Protein AF-A0A397IU22-F1 (afdb_monomer_lite)

pLDDT: mean 75.64, std 11.41, range [41.66, 95.62]

Radius of gyration: 21.11 Å; chains: 1; bounding box: 52×58×48 Å

Structure (mmCIF, N/CA/C/O backbone):
data_AF-A0A397IU22-F1
#
_entry.id   AF-A0A397IU22-F1
#
loop_
_atom_site.group_PDB
_atom_site.id
_atom_site.type_symbol
_atom_site.label_atom_id
_atom_site.label_alt_id
_atom_site.label_comp_id
_atom_site.label_asym_id
_atom_site.label_entity_id
_atom_site.label_seq_id
_atom_site.pdbx_PDB_ins_code
_atom_site.Cartn_x
_atom_site.Cartn_y
_atom_site.Cartn_z
_atom_site.occupancy
_atom_site.B_iso_or_equiv
_atom_site.auth_seq_id
_atom_site.auth_comp_id
_atom_site.auth_asym_id
_atom_site.auth_atom_id
_atom_site.pdbx_PDB_model_num
ATOM 1 N N . MET A 1 1 ? -7.956 -26.961 -1.734 1.00 60.88 1 MET A N 1
ATOM 2 C CA . MET A 1 1 ? -7.726 -25.643 -2.366 1.00 60.88 1 MET A CA 1
ATOM 3 C C . MET A 1 1 ? -6.333 -25.190 -1.976 1.00 60.88 1 MET A C 1
ATOM 5 O O . MET A 1 1 ? -6.071 -25.109 -0.783 1.00 60.88 1 MET A O 1
ATOM 9 N N . LEU A 1 2 ? -5.448 -24.972 -2.948 1.00 69.31 2 LEU A N 1
ATOM 10 C CA . LEU A 1 2 ? -4.106 -24.439 -2.707 1.00 69.31 2 LEU A CA 1
ATOM 11 C C . LEU A 1 2 ? -4.104 -22.973 -3.141 1.00 69.31 2 LEU A C 1
ATOM 13 O O . LEU A 1 2 ? -4.417 -22.683 -4.295 1.00 69.31 2 LEU A O 1
ATOM 17 N N . VAL A 1 3 ? -3.784 -22.068 -2.219 1.00 70.50 3 VAL A N 1
ATOM 18 C CA . VAL A 1 3 ? -3.664 -20.636 -2.507 1.00 70.50 3 VAL A CA 1
ATOM 19 C C . VAL A 1 3 ? -2.197 -20.262 -2.401 1.00 70.50 3 VAL A C 1
ATOM 21 O O . VAL A 1 3 ? -1.596 -20.419 -1.340 1.00 70.50 3 VAL A O 1
ATOM 24 N N . VAL A 1 4 ? -1.636 -19.777 -3.503 1.00 68.69 4 VAL A N 1
ATOM 25 C CA . VAL A 1 4 ? -0.277 -19.239 -3.555 1.00 68.69 4 VAL A CA 1
ATOM 26 C C . VAL A 1 4 ? -0.391 -17.741 -3.799 1.00 68.69 4 VAL A C 1
ATOM 28 O O . VAL A 1 4 ? -0.803 -17.306 -4.877 1.00 68.69 4 VAL A O 1
ATOM 31 N N . ASP A 1 5 ? -0.076 -16.951 -2.773 1.00 69.69 5 ASP A N 1
ATOM 32 C CA . ASP A 1 5 ? -0.067 -15.490 -2.867 1.00 69.69 5 ASP A CA 1
ATOM 33 C C . ASP A 1 5 ? 1.344 -14.963 -3.142 1.00 69.69 5 ASP A C 1
ATOM 35 O O . ASP A 1 5 ? 2.346 -15.639 -2.922 1.00 69.69 5 ASP A O 1
ATOM 39 N N . VAL A 1 6 ? 1.411 -13.715 -3.603 1.00 68.81 6 VAL A N 1
ATOM 40 C CA . VAL A 1 6 ? 2.654 -12.954 -3.765 1.00 68.81 6 VAL A CA 1
ATOM 41 C C . VAL A 1 6 ? 3.585 -13.518 -4.855 1.00 68.81 6 VAL A C 1
ATOM 43 O O . VAL A 1 6 ? 4.792 -13.288 -4.843 1.00 68.81 6 VAL A O 1
ATOM 46 N N . MET A 1 7 ? 3.026 -14.165 -5.886 1.00 77.69 7 MET A N 1
ATOM 47 C CA . MET A 1 7 ? 3.795 -14.696 -7.026 1.00 77.69 7 MET A CA 1
ATOM 48 C C . MET A 1 7 ? 4.647 -13.629 -7.741 1.00 77.69 7 MET A C 1
ATOM 50 O O . MET A 1 7 ? 5.640 -13.962 -8.387 1.00 77.69 7 MET A O 1
ATOM 54 N N . GLN A 1 8 ? 4.316 -12.336 -7.600 1.00 70.38 8 GLN A N 1
ATOM 55 C CA . GLN A 1 8 ? 5.096 -11.239 -8.187 1.00 70.38 8 GLN A CA 1
ATOM 56 C C . GLN A 1 8 ? 6.520 -11.138 -7.633 1.00 70.38 8 GLN A C 1
ATOM 58 O O . GLN A 1 8 ? 7.381 -10.599 -8.320 1.00 70.38 8 GLN A O 1
ATOM 63 N N . GLN A 1 9 ? 6.800 -11.670 -6.437 1.00 74.81 9 GLN A N 1
ATOM 64 C CA . GLN A 1 9 ? 8.162 -11.690 -5.883 1.00 74.81 9 GLN A CA 1
ATOM 65 C C . GLN A 1 9 ? 9.127 -12.547 -6.714 1.00 74.81 9 GLN A C 1
ATOM 67 O O . GLN A 1 9 ? 10.333 -12.311 -6.705 1.00 74.81 9 GLN A O 1
ATOM 72 N N . LEU A 1 10 ? 8.607 -13.507 -7.482 1.00 77.44 10 LEU A N 1
ATOM 73 C CA . LEU A 1 10 ? 9.412 -14.334 -8.382 1.00 77.44 10 LEU A CA 1
ATOM 74 C C . LEU A 1 10 ? 9.738 -13.607 -9.707 1.00 77.44 10 LEU A C 1
ATOM 76 O O . LEU A 1 10 ? 10.600 -14.047 -10.475 1.00 77.44 10 LEU A O 1
ATOM 80 N N . ILE A 1 11 ? 9.091 -12.466 -9.979 1.00 73.44 11 ILE A N 1
ATOM 81 C CA . ILE A 1 11 ? 9.323 -11.629 -11.162 1.00 73.44 11 ILE A CA 1
ATOM 82 C C . ILE A 1 11 ? 10.449 -10.633 -10.862 1.00 73.44 11 ILE A C 1
ATOM 84 O O . ILE A 1 11 ? 10.231 -9.481 -10.485 1.00 73.44 11 ILE A O 1
ATOM 88 N N . LYS A 1 12 ? 11.687 -11.094 -11.051 1.00 71.62 12 LYS A N 1
ATOM 89 C CA . LYS A 1 12 ? 12.906 -10.293 -10.843 1.00 71.62 12 LYS A CA 1
ATOM 90 C C . LYS A 1 12 ? 13.232 -9.365 -12.020 1.00 71.62 12 LYS A C 1
ATOM 92 O O . LYS A 1 12 ? 13.884 -8.348 -11.829 1.00 71.62 12 LYS A O 1
ATOM 97 N N . GLY A 1 13 ? 12.753 -9.679 -13.223 1.00 68.31 13 GLY A N 1
ATOM 98 C CA . GLY A 1 13 ? 12.976 -8.897 -14.444 1.00 68.31 13 GLY A CA 1
ATOM 99 C C . GLY A 1 13 ? 11.699 -8.727 -15.264 1.00 68.31 13 GLY A C 1
ATOM 100 O O . GLY A 1 13 ? 10.768 -9.521 -15.130 1.00 68.31 13 GLY A O 1
ATOM 101 N N . LYS A 1 14 ? 11.659 -7.697 -16.123 1.00 65.50 14 LYS A N 1
ATOM 102 C CA . LYS A 1 14 ? 10.507 -7.399 -17.001 1.00 65.50 14 LYS A CA 1
ATOM 103 C C . LYS A 1 14 ? 10.108 -8.576 -17.894 1.00 65.50 14 LYS A C 1
ATOM 105 O O . LYS A 1 14 ? 8.923 -8.775 -18.127 1.00 65.50 14 LYS A O 1
ATOM 110 N N . ASP A 1 15 ? 11.083 -9.380 -18.308 1.00 69.88 15 ASP A N 1
ATOM 111 C CA . ASP A 1 15 ? 10.863 -10.484 -19.245 1.00 69.88 15 ASP A CA 1
ATOM 112 C C . ASP A 1 15 ? 10.677 -11.838 -18.548 1.00 69.88 15 ASP A C 1
ATOM 114 O O . ASP A 1 15 ? 10.516 -12.852 -19.222 1.00 69.88 15 ASP A O 1
ATOM 118 N N . ASN A 1 16 ? 10.706 -11.903 -17.209 1.00 70.38 16 ASN A N 1
ATOM 119 C CA . ASN A 1 16 ? 10.633 -13.185 -16.498 1.00 70.38 16 ASN A CA 1
ATOM 120 C C . ASN A 1 16 ? 9.344 -13.951 -16.830 1.00 70.38 16 ASN A C 1
ATOM 122 O O . ASN A 1 16 ? 9.396 -15.157 -17.025 1.00 70.38 16 ASN A O 1
ATOM 126 N N . GLY A 1 17 ? 8.204 -13.273 -16.979 1.00 67.75 17 GLY A N 1
ATOM 127 C CA . GLY A 1 17 ? 6.953 -13.940 -17.364 1.00 67.75 17 GLY A CA 1
ATOM 128 C C . GLY A 1 17 ? 6.924 -14.469 -18.810 1.00 67.75 17 GLY A C 1
ATOM 129 O O . GLY A 1 17 ? 6.078 -15.299 -19.147 1.00 67.75 17 GLY A O 1
ATOM 130 N N . LEU A 1 18 ? 7.882 -14.058 -19.649 1.00 72.56 18 LEU A N 1
ATOM 131 C CA . LEU A 1 18 ? 8.078 -14.550 -21.018 1.00 72.56 18 LEU A CA 1
ATOM 132 C C . LEU A 1 18 ? 9.150 -15.654 -21.103 1.00 72.56 18 LEU A C 1
ATOM 134 O O . LEU A 1 18 ? 9.202 -16.401 -22.084 1.00 72.56 18 LEU A O 1
ATOM 138 N N . LYS A 1 19 ? 9.997 -15.763 -20.074 1.00 80.06 19 LYS A N 1
ATOM 139 C CA . LYS A 1 19 ? 11.117 -16.700 -19.972 1.00 80.06 19 LYS A CA 1
ATOM 140 C C . LYS A 1 19 ? 10.693 -17.978 -19.257 1.00 80.06 19 LYS A C 1
ATOM 142 O O . LYS A 1 19 ? 10.376 -17.964 -18.068 1.00 80.06 19 LYS A O 1
ATOM 147 N N . THR A 1 20 ? 10.698 -19.084 -19.994 1.00 75.81 20 THR A N 1
ATOM 148 C CA . THR A 1 20 ? 10.276 -20.405 -19.499 1.00 75.81 20 THR A CA 1
ATOM 149 C C . THR A 1 20 ? 11.226 -20.990 -18.457 1.00 75.81 20 THR A C 1
ATOM 151 O O . THR A 1 20 ? 10.799 -21.809 -17.658 1.00 75.81 20 THR A O 1
ATOM 154 N N . ASP A 1 21 ? 12.483 -20.548 -18.458 1.00 80.19 21 ASP A N 1
ATOM 155 C CA . ASP A 1 21 ? 13.543 -20.877 -17.498 1.00 80.19 21 ASP A CA 1
ATOM 156 C C . ASP A 1 21 ? 13.549 -19.950 -16.269 1.00 80.19 21 ASP A C 1
ATOM 158 O O . ASP A 1 21 ? 14.429 -20.031 -15.414 1.00 80.19 21 ASP A O 1
ATOM 162 N N . SER A 1 22 ? 12.592 -19.022 -16.166 1.00 84.94 22 SER A N 1
ATOM 163 C CA . SER A 1 22 ? 12.497 -18.181 -14.981 1.00 84.94 22 SER A CA 1
ATOM 164 C C . SER A 1 22 ? 11.874 -18.944 -13.814 1.00 84.94 22 SER A C 1
ATOM 166 O O . SER A 1 22 ? 10.881 -19.655 -13.967 1.00 84.94 22 SER A O 1
ATOM 168 N N . GLN A 1 23 ? 12.376 -18.672 -12.609 1.00 84.50 23 GLN A N 1
ATOM 169 C CA . GLN A 1 23 ? 11.817 -19.198 -11.361 1.00 84.50 23 GLN A CA 1
ATOM 170 C C . GLN A 1 23 ? 10.302 -18.941 -11.237 1.00 84.50 23 GLN A C 1
ATOM 172 O O . GLN A 1 23 ? 9.564 -19.760 -10.691 1.00 84.50 23 GLN A O 1
ATOM 177 N N . PHE A 1 24 ? 9.825 -17.807 -11.759 1.00 83.50 24 PHE A N 1
ATOM 178 C CA . PHE A 1 24 ? 8.401 -17.486 -11.812 1.00 83.50 24 PHE A CA 1
ATOM 179 C C . PHE A 1 24 ? 7.622 -18.478 -12.687 1.00 83.50 24 PHE A C 1
ATOM 181 O O . PHE A 1 24 ? 6.604 -19.011 -12.245 1.00 83.50 24 PHE A O 1
ATOM 188 N N . TYR A 1 25 ? 8.098 -18.738 -13.907 1.00 80.62 25 TYR A N 1
ATOM 189 C CA . TYR A 1 25 ? 7.414 -19.608 -14.863 1.00 80.62 25 TYR A CA 1
ATOM 190 C C . TYR A 1 25 ? 7.482 -21.082 -14.451 1.00 80.62 25 TYR A C 1
ATOM 192 O O . TYR A 1 25 ? 6.483 -21.792 -14.568 1.00 80.62 25 TYR A O 1
ATOM 200 N N . GLU A 1 26 ? 8.615 -21.522 -13.899 1.00 85.12 26 GLU A N 1
ATOM 201 C CA . GLU A 1 26 ? 8.770 -22.857 -13.312 1.00 85.12 26 GLU A CA 1
ATOM 202 C C . GLU A 1 26 ? 7.789 -23.073 -12.157 1.00 85.12 26 GLU A C 1
ATOM 204 O O . GLU A 1 26 ? 7.078 -24.076 -12.123 1.00 85.12 26 GLU A O 1
ATOM 209 N N . THR A 1 27 ? 7.681 -22.099 -11.247 1.00 86.00 27 THR A N 1
ATOM 210 C CA . THR A 1 27 ? 6.760 -22.187 -10.105 1.00 86.00 27 THR A CA 1
ATOM 211 C C . THR A 1 27 ? 5.303 -22.195 -10.564 1.00 86.00 27 THR A C 1
ATOM 213 O O . THR A 1 27 ? 4.518 -23.028 -10.114 1.00 86.00 27 THR A O 1
ATOM 216 N N . LEU A 1 28 ? 4.928 -21.300 -11.485 1.00 82.31 28 LEU A N 1
ATOM 217 C CA . LEU A 1 28 ? 3.567 -21.226 -12.021 1.00 82.31 28 LEU A CA 1
ATOM 218 C C . LEU A 1 28 ? 3.173 -22.524 -12.745 1.00 82.31 28 LEU A C 1
ATOM 220 O O . LEU A 1 28 ? 2.070 -23.031 -12.538 1.00 82.31 28 LEU A O 1
ATOM 224 N N . SER A 1 29 ? 4.084 -23.078 -13.550 1.00 80.81 29 SER A N 1
ATOM 225 C CA . SER A 1 29 ? 3.872 -24.344 -14.261 1.00 80.81 29 SER A CA 1
ATOM 226 C C . SER A 1 29 ? 3.759 -25.512 -13.286 1.00 80.81 29 SER A C 1
ATOM 228 O O . SER A 1 29 ? 2.807 -26.281 -13.374 1.00 80.81 29 SER A O 1
ATOM 230 N N . GLY A 1 30 ? 4.645 -25.585 -12.288 1.00 83.81 30 GLY A N 1
ATOM 231 C CA . GLY A 1 30 ? 4.605 -26.616 -11.253 1.00 83.81 30 GLY A CA 1
ATOM 232 C C . GLY A 1 30 ? 3.304 -26.599 -10.448 1.00 83.81 30 GLY A C 1
ATOM 233 O O . GLY A 1 30 ? 2.711 -27.651 -10.220 1.00 83.81 30 GLY A O 1
ATOM 234 N N . ILE A 1 31 ? 2.803 -25.416 -10.076 1.00 82.31 31 ILE A N 1
ATOM 235 C CA . ILE A 1 31 ? 1.499 -25.271 -9.412 1.00 82.31 31 ILE A CA 1
ATOM 236 C C . ILE A 1 31 ? 0.366 -25.754 -10.323 1.00 82.31 31 ILE A C 1
ATOM 238 O O . ILE A 1 31 ? -0.537 -26.458 -9.869 1.00 82.31 31 ILE A O 1
ATOM 242 N N . ALA A 1 32 ? 0.406 -25.389 -11.605 1.00 77.19 32 ALA A N 1
ATOM 243 C CA . ALA A 1 32 ? -0.595 -25.823 -12.568 1.00 77.19 32 ALA A CA 1
ATOM 244 C C . ALA A 1 32 ? -0.551 -27.346 -12.798 1.00 77.19 32 ALA A C 1
ATOM 246 O O . ALA A 1 32 ? -1.594 -27.956 -13.017 1.00 77.19 32 ALA A O 1
ATOM 247 N N . ASP A 1 33 ? 0.624 -27.972 -12.719 1.00 82.00 33 ASP A N 1
ATOM 248 C CA . ASP A 1 33 ? 0.804 -29.424 -12.841 1.00 82.00 33 ASP A CA 1
ATOM 249 C C . ASP A 1 33 ? 0.266 -30.200 -11.638 1.00 82.00 33 ASP A C 1
ATOM 251 O O . ASP A 1 33 ? -0.123 -31.358 -11.781 1.00 82.00 33 ASP A O 1
ATOM 255 N N . LEU A 1 34 ? 0.150 -29.570 -10.464 1.00 78.81 34 LEU A N 1
ATOM 256 C CA . LEU A 1 34 ? -0.537 -30.190 -9.327 1.00 78.81 34 LEU A CA 1
ATOM 257 C C . LEU A 1 34 ? -2.011 -30.485 -9.636 1.00 78.81 34 LEU A C 1
ATOM 259 O O . LEU A 1 34 ? -2.563 -31.428 -9.077 1.00 78.81 34 LEU A O 1
ATOM 263 N N . ALA A 1 35 ? -2.636 -29.723 -10.540 1.00 71.38 35 ALA A N 1
ATOM 264 C CA . ALA A 1 35 ? -4.009 -29.969 -10.978 1.00 71.38 35 ALA A CA 1
ATOM 265 C C . ALA A 1 35 ? -4.145 -31.213 -11.881 1.00 71.38 35 ALA A C 1
ATOM 267 O O . ALA A 1 35 ? -5.257 -31.679 -12.106 1.00 71.38 35 ALA A O 1
ATOM 268 N N . LEU A 1 36 ? -3.030 -31.749 -12.397 1.00 74.94 36 LEU A N 1
ATOM 269 C CA . LEU A 1 36 ? -2.997 -32.933 -13.265 1.00 74.94 36 LEU A CA 1
ATOM 270 C C . LEU A 1 36 ? -2.794 -34.246 -12.493 1.00 74.94 36 LEU A C 1
ATOM 272 O O . LEU A 1 36 ? -2.876 -35.317 -13.084 1.00 74.94 36 LEU A O 1
ATOM 276 N N . LYS A 1 37 ? -2.504 -34.187 -11.188 1.00 71.19 37 LYS A N 1
ATOM 277 C CA . LYS A 1 37 ? -2.201 -35.367 -10.367 1.00 71.19 37 LYS A CA 1
ATOM 278 C C . LYS A 1 37 ? -3.453 -35.919 -9.688 1.00 71.19 37 LYS A C 1
ATOM 280 O O . LYS A 1 37 ? -3.583 -35.685 -8.496 1.00 71.19 37 LYS A O 1
ATOM 285 N N . ASP A 1 38 ? -4.351 -36.590 -10.422 1.00 66.00 38 ASP A N 1
ATOM 286 C CA . ASP A 1 38 ? -5.495 -37.430 -9.960 1.00 66.00 38 ASP A CA 1
ATOM 287 C C . ASP A 1 38 ? -6.290 -36.972 -8.709 1.00 66.00 38 ASP A C 1
ATOM 289 O O . ASP A 1 38 ? -7.015 -37.733 -8.070 1.00 66.00 38 ASP A O 1
ATOM 293 N N . VAL A 1 39 ? -6.188 -35.698 -8.356 1.00 67.19 39 VAL A N 1
ATOM 294 C CA . VAL A 1 39 ? -6.754 -35.052 -7.181 1.00 67.19 39 VAL A CA 1
ATOM 295 C C . VAL A 1 39 ? -7.401 -33.791 -7.710 1.00 67.19 39 VAL A C 1
ATOM 297 O O . VAL A 1 39 ? -6.761 -32.998 -8.401 1.00 67.19 39 VAL A O 1
ATOM 300 N N . PHE A 1 40 ? -8.678 -33.587 -7.386 1.00 64.88 40 PHE A N 1
ATOM 301 C CA . PHE A 1 40 ? -9.383 -32.365 -7.754 1.00 64.88 40 PHE A CA 1
ATOM 302 C C . PHE A 1 40 ? -8.804 -31.177 -6.971 1.00 64.88 40 PHE A C 1
ATOM 304 O O . PHE A 1 40 ? -9.254 -30.825 -5.877 1.00 64.88 40 PHE A O 1
ATOM 311 N N . LEU A 1 41 ? -7.749 -30.579 -7.521 1.00 70.06 41 LEU A N 1
ATOM 312 C CA . LEU A 1 41 ? -7.068 -29.419 -6.978 1.00 70.06 41 LEU A CA 1
ATOM 313 C C . LEU A 1 41 ? -7.346 -28.219 -7.880 1.00 70.06 41 LEU A C 1
ATOM 315 O O . LEU A 1 41 ? -7.014 -28.221 -9.059 1.00 70.06 41 LEU A O 1
ATOM 319 N N . ILE A 1 42 ? -7.912 -27.168 -7.293 1.00 69.56 42 ILE A N 1
ATOM 320 C CA . ILE A 1 42 ? -7.980 -25.845 -7.914 1.00 69.56 42 ILE A CA 1
ATOM 321 C C . ILE A 1 42 ? -6.833 -25.019 -7.316 1.00 69.56 42 ILE A C 1
ATOM 323 O O . ILE A 1 42 ? -6.959 -24.574 -6.164 1.00 69.56 42 ILE A O 1
ATOM 327 N N . PRO A 1 43 ? -5.697 -24.865 -8.023 1.00 63.12 43 PRO A N 1
ATOM 328 C CA . PRO A 1 43 ? -4.651 -23.952 -7.607 1.00 63.12 43 PRO A CA 1
ATOM 329 C C . PRO A 1 43 ? -5.048 -22.519 -7.959 1.00 63.12 43 PRO A C 1
ATOM 331 O O . PRO A 1 43 ? -5.381 -22.211 -9.103 1.00 63.12 43 PRO A O 1
ATOM 334 N N . VAL A 1 44 ? -4.994 -21.626 -6.975 1.00 65.31 44 VAL A N 1
ATOM 335 C CA . VAL A 1 44 ? -5.254 -20.198 -7.171 1.00 65.31 44 VAL A CA 1
ATOM 336 C C . VAL A 1 44 ? -3.957 -19.441 -6.937 1.00 65.31 44 VAL A C 1
ATOM 338 O O . VAL A 1 44 ? -3.411 -19.468 -5.835 1.00 65.31 44 VAL A O 1
ATOM 341 N N . CYS A 1 45 ? -3.480 -18.764 -7.981 1.00 65.12 45 CYS A N 1
ATOM 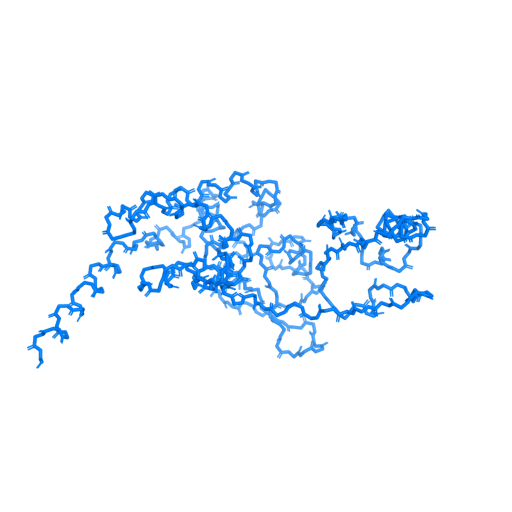342 C CA . CYS A 1 45 ? -2.319 -17.883 -7.916 1.00 65.12 45 CYS A CA 1
ATOM 343 C C . CYS A 1 45 ? -2.773 -16.431 -8.016 1.00 65.12 45 CYS A C 1
ATOM 345 O O . CYS A 1 45 ? -3.505 -16.066 -8.939 1.00 65.12 45 CYS A O 1
ATOM 347 N N . THR A 1 46 ? -2.310 -15.587 -7.102 1.00 66.69 46 THR A N 1
ATOM 348 C CA . THR A 1 46 ? -2.529 -14.141 -7.176 1.00 66.69 46 THR A CA 1
ATOM 349 C C . THR A 1 46 ? -1.241 -13.442 -7.585 1.00 66.69 46 THR A C 1
ATOM 351 O O . THR A 1 46 ? -0.199 -13.571 -6.946 1.00 66.69 46 THR A O 1
ATOM 354 N N . LEU A 1 47 ? -1.324 -12.681 -8.678 1.00 65.25 47 LEU A N 1
ATOM 355 C CA . LEU A 1 47 ? -0.218 -11.913 -9.233 1.00 65.25 47 LEU A CA 1
ATOM 356 C C . LEU A 1 47 ? -0.692 -10.495 -9.555 1.00 65.25 47 LEU A C 1
ATOM 358 O O . LEU A 1 47 ? -1.767 -10.307 -10.118 1.00 65.25 47 LEU A O 1
ATOM 362 N N . THR A 1 48 ? 0.109 -9.490 -9.202 1.00 60.84 48 THR A N 1
ATOM 363 C CA . THR A 1 48 ? -0.123 -8.103 -9.628 1.00 60.84 48 THR A CA 1
ATOM 364 C C . THR A 1 48 ? 0.936 -7.702 -10.634 1.00 60.84 48 THR A C 1
ATOM 366 O O . THR A 1 48 ? 2.127 -7.855 -10.373 1.00 60.84 48 THR A O 1
ATOM 369 N N . ILE A 1 49 ? 0.488 -7.167 -11.762 1.00 62.31 49 ILE A N 1
ATOM 370 C CA . ILE A 1 49 ? 1.352 -6.726 -12.845 1.00 62.31 49 ILE A CA 1
ATOM 371 C C . ILE A 1 49 ? 0.961 -5.331 -13.326 1.00 62.31 49 ILE A C 1
ATOM 373 O O . ILE A 1 49 ? -0.197 -4.923 -13.250 1.00 62.31 49 ILE A O 1
ATOM 377 N N . SER A 1 50 ? 1.937 -4.600 -13.844 1.00 55.69 50 SER A N 1
ATOM 378 C CA . SER A 1 50 ? 1.809 -3.238 -14.364 1.00 55.69 50 SER A CA 1
ATOM 379 C C . SER A 1 50 ? 1.531 -3.217 -15.876 1.00 55.69 50 SER A C 1
ATOM 381 O O . SER A 1 50 ? 2.130 -2.462 -16.643 1.00 55.69 50 SER A O 1
ATOM 383 N N . GLY A 1 51 ? 0.599 -4.040 -16.346 1.00 59.28 51 GLY A N 1
ATOM 384 C CA . GLY A 1 51 ? 0.290 -4.149 -17.769 1.00 59.28 51 GLY A CA 1
ATOM 385 C C . GLY A 1 51 ? -0.806 -5.163 -18.053 1.00 59.28 51 GLY A C 1
ATOM 386 O O . GLY A 1 51 ? -1.338 -5.785 -17.137 1.00 59.28 51 GLY A O 1
ATOM 387 N N . GLN A 1 52 ? -1.143 -5.314 -19.330 1.00 59.84 52 GLN A N 1
ATOM 388 C CA . GLN A 1 52 ? -1.995 -6.404 -19.799 1.00 59.84 52 GLN A CA 1
ATOM 389 C C . GLN A 1 52 ? -1.290 -7.744 -19.566 1.00 59.84 52 GLN A C 1
ATOM 391 O O . GLN A 1 52 ? -0.092 -7.869 -19.835 1.00 59.84 52 GLN A O 1
ATOM 396 N N . VAL A 1 53 ? -2.023 -8.726 -19.037 1.00 66.31 53 VAL A N 1
ATOM 397 C CA . VAL A 1 53 ? -1.472 -10.042 -18.674 1.00 66.31 53 VAL A CA 1
ATOM 398 C C . VAL A 1 53 ? -0.942 -10.761 -19.910 1.00 66.31 53 VAL A C 1
ATOM 400 O O . VAL A 1 53 ? 0.103 -11.404 -19.855 1.00 66.31 53 VAL A O 1
ATOM 403 N N . GLU A 1 54 ? -1.613 -10.560 -21.037 1.00 66.12 54 GLU A N 1
ATOM 404 C CA . GLU A 1 54 ? -1.292 -11.108 -22.349 1.00 66.12 54 GLU A CA 1
ATOM 405 C C . GLU A 1 54 ? 0.108 -10.702 -22.832 1.00 66.12 54 GLU A C 1
ATOM 407 O O . GLU A 1 54 ? 0.764 -11.467 -23.530 1.00 66.12 54 GLU A O 1
ATOM 412 N N . ASN A 1 55 ? 0.591 -9.526 -22.419 1.00 63.16 55 ASN A N 1
ATOM 413 C CA . ASN A 1 55 ? 1.911 -9.016 -22.800 1.00 63.16 55 ASN A CA 1
ATOM 414 C C . ASN A 1 55 ? 3.019 -9.433 -21.825 1.00 63.16 55 ASN A C 1
ATOM 416 O O . ASN A 1 55 ? 4.195 -9.174 -22.074 1.00 63.16 55 ASN A O 1
ATOM 420 N N . LEU A 1 56 ? 2.647 -10.018 -20.687 1.00 64.06 56 LEU A N 1
ATOM 421 C CA . LEU A 1 56 ? 3.554 -10.314 -19.582 1.00 64.06 56 LEU A CA 1
ATOM 422 C C . LEU A 1 56 ? 3.719 -11.808 -19.335 1.00 64.06 56 LEU A C 1
ATOM 424 O O . LEU A 1 56 ? 4.710 -12.205 -18.732 1.00 64.06 56 LEU A O 1
ATOM 428 N N . LEU A 1 57 ? 2.788 -12.629 -19.813 1.00 67.94 57 LEU A N 1
ATOM 429 C CA . LEU A 1 57 ? 2.883 -14.079 -19.778 1.00 67.94 57 LEU A CA 1
ATOM 430 C C . LEU A 1 57 ? 3.033 -14.620 -21.195 1.00 67.94 57 LEU A C 1
ATOM 432 O O . LEU A 1 57 ? 2.289 -14.249 -22.100 1.00 67.94 57 LEU A O 1
ATOM 436 N N . LYS A 1 58 ? 3.979 -15.542 -21.385 1.00 67.19 58 LYS A N 1
ATOM 437 C CA . LYS A 1 58 ? 4.058 -16.320 -22.625 1.00 67.19 58 LYS A CA 1
ATOM 438 C C . LYS A 1 58 ? 2.739 -17.068 -22.836 1.00 67.19 58 LYS A C 1
ATOM 440 O O . LYS A 1 58 ? 2.161 -17.556 -21.865 1.00 67.19 58 LYS A O 1
ATOM 445 N N . HIS A 1 59 ? 2.303 -17.206 -24.090 1.00 63.56 59 HIS A N 1
ATOM 446 C CA . HIS A 1 59 ? 1.109 -17.976 -24.440 1.00 63.56 59 HIS A CA 1
ATOM 447 C C . HIS A 1 59 ? 1.160 -19.371 -23.797 1.00 63.56 59 HIS A C 1
ATOM 449 O O . HIS A 1 59 ? 2.001 -20.202 -24.144 1.00 63.56 59 HIS A O 1
ATOM 455 N N . LEU A 1 60 ? 0.261 -19.619 -22.846 1.00 60.09 60 LEU A N 1
ATOM 456 C CA . LEU A 1 60 ? 0.088 -20.923 -22.222 1.00 60.09 60 LEU A CA 1
ATOM 457 C C . LEU A 1 60 ? -0.850 -21.751 -23.102 1.00 60.09 60 LEU A C 1
ATOM 459 O O . LEU A 1 60 ? -1.892 -21.270 -23.529 1.00 60.09 60 LEU A O 1
ATOM 463 N N . PHE A 1 61 ? -0.522 -23.020 -23.343 1.00 58.88 61 PHE A N 1
ATOM 464 C CA . PHE A 1 61 ? -1.422 -23.956 -24.039 1.00 58.88 61 PHE A CA 1
ATOM 465 C C . PHE A 1 61 ? -2.658 -24.350 -23.200 1.00 58.88 61 PHE A C 1
ATOM 467 O O . PHE A 1 61 ? -3.443 -25.199 -23.612 1.00 58.88 61 PHE A O 1
ATOM 474 N N . ARG A 1 62 ? -2.821 -23.768 -22.005 1.00 62.25 62 ARG A N 1
ATOM 475 C CA . ARG A 1 62 ? -3.903 -24.044 -21.053 1.00 62.25 62 ARG A CA 1
ATOM 476 C C . ARG A 1 62 ? -4.894 -22.881 -21.056 1.00 62.25 62 ARG A C 1
ATOM 478 O O . ARG A 1 62 ? -4.483 -21.729 -21.150 1.00 62.25 62 ARG A O 1
ATOM 485 N N . ASN A 1 63 ? -6.184 -23.177 -20.900 1.00 57.56 63 ASN A N 1
ATOM 486 C CA . ASN A 1 63 ? -7.221 -22.149 -20.794 1.00 57.56 63 ASN A CA 1
ATOM 487 C C . ASN A 1 63 ? -7.017 -21.318 -19.518 1.00 57.56 63 ASN A C 1
ATOM 489 O O . ASN A 1 63 ? -7.200 -21.816 -18.407 1.00 57.56 63 ASN A O 1
ATOM 493 N N . CYS A 1 64 ? -6.653 -20.048 -19.683 1.00 57.44 64 CYS A N 1
ATOM 494 C CA . CYS A 1 64 ? -6.532 -19.086 -18.593 1.00 57.44 64 CYS A CA 1
ATOM 495 C C . CYS A 1 64 ? -7.771 -18.184 -18.546 1.00 57.44 64 CYS A C 1
ATOM 497 O O . CYS A 1 64 ? -8.200 -17.658 -19.570 1.00 57.44 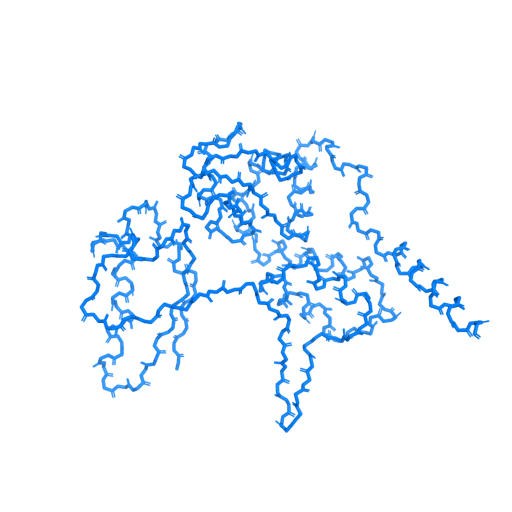64 CYS A O 1
ATOM 499 N N . VAL A 1 65 ? -8.321 -17.972 -17.348 1.00 57.59 65 VAL A N 1
ATOM 500 C CA . VAL A 1 65 ? -9.368 -16.970 -17.102 1.00 57.59 65 VAL A CA 1
ATOM 501 C C . VAL A 1 65 ? -8.747 -15.819 -16.321 1.00 57.59 65 VAL A C 1
ATOM 503 O O . VAL A 1 65 ? -8.342 -15.990 -15.171 1.00 57.59 65 VAL A O 1
ATOM 506 N N . TYR A 1 66 ? -8.664 -14.643 -16.941 1.00 58.03 66 TYR A N 1
ATOM 507 C CA . TYR A 1 66 ? -8.135 -13.443 -16.299 1.00 58.03 66 TYR A CA 1
ATOM 508 C C . TYR A 1 66 ? -9.260 -12.680 -15.599 1.00 58.03 66 TYR A C 1
ATOM 510 O O . TYR A 1 66 ? -10.179 -12.171 -16.236 1.00 58.03 66 TYR A O 1
ATOM 518 N N . LEU A 1 67 ? -9.187 -12.592 -14.271 1.00 52.94 67 LEU A N 1
ATOM 519 C CA . LEU A 1 67 ? -10.126 -11.803 -13.478 1.00 52.94 67 LEU A CA 1
ATOM 520 C C . LEU A 1 67 ? -9.556 -10.399 -13.264 1.00 52.94 67 LEU A C 1
ATOM 522 O O . LEU A 1 67 ? -8.535 -10.227 -12.597 1.00 52.94 67 LEU A O 1
ATOM 526 N N . LEU A 1 68 ? -10.231 -9.385 -13.805 1.00 50.31 68 LEU A N 1
ATOM 527 C CA . LEU A 1 68 ? -9.937 -7.986 -13.501 1.00 50.31 68 LEU A CA 1
ATOM 528 C C . LEU A 1 68 ? -10.195 -7.729 -12.011 1.00 50.31 68 LEU A C 1
ATOM 530 O O . LEU A 1 68 ? -11.336 -7.760 -11.550 1.00 50.31 68 LEU A O 1
ATOM 534 N N . ILE A 1 69 ? -9.134 -7.457 -11.249 1.00 51.31 69 ILE A N 1
ATOM 535 C CA . ILE A 1 69 ? -9.263 -7.075 -9.841 1.00 51.31 69 ILE A CA 1
ATOM 536 C C . ILE A 1 69 ? -9.593 -5.582 -9.782 1.00 51.31 69 ILE A C 1
ATOM 538 O O . ILE A 1 69 ? -8.712 -4.723 -9.796 1.00 51.31 69 ILE A O 1
ATOM 542 N N . ILE A 1 70 ? -10.885 -5.273 -9.718 1.00 53.34 70 ILE A N 1
ATOM 543 C CA . ILE A 1 70 ? -11.382 -3.943 -9.354 1.00 53.34 70 ILE A CA 1
ATOM 544 C C . ILE A 1 70 ? -11.061 -3.717 -7.866 1.00 53.34 70 ILE A C 1
ATOM 546 O O . ILE A 1 70 ? -10.999 -4.677 -7.092 1.00 53.34 70 ILE A O 1
ATOM 550 N N . SER A 1 71 ? -10.836 -2.464 -7.450 1.00 55.25 71 SER A N 1
ATOM 551 C CA . SER A 1 71 ? -10.666 -2.138 -6.026 1.00 55.25 71 SER A CA 1
ATOM 552 C C . SER A 1 71 ? -11.822 -2.746 -5.234 1.00 55.25 71 SER A C 1
ATOM 554 O O . SER A 1 71 ? -12.984 -2.530 -5.581 1.00 55.25 71 SER A O 1
ATOM 556 N N . LEU A 1 72 ? -11.503 -3.546 -4.216 1.00 55.41 72 LEU A N 1
ATOM 557 C CA . LEU A 1 72 ? -12.525 -4.275 -3.478 1.00 55.41 72 LEU A CA 1
ATOM 558 C C . LEU A 1 72 ? -13.387 -3.267 -2.730 1.00 55.41 72 LEU A C 1
ATOM 560 O O . LEU A 1 72 ? -12.876 -2.460 -1.953 1.00 55.41 72 LEU A O 1
ATOM 564 N N . GLN A 1 73 ? -14.692 -3.326 -2.975 1.00 58.84 73 GLN A N 1
ATOM 565 C CA . GLN A 1 73 ? -15.649 -2.739 -2.053 1.00 58.84 73 GLN A CA 1
ATOM 566 C C . GLN A 1 73 ? -15.585 -3.537 -0.741 1.00 58.84 73 GLN A C 1
ATOM 568 O O . GLN A 1 73 ? -15.367 -4.754 -0.794 1.00 58.84 73 GLN A O 1
ATOM 573 N N . PRO A 1 74 ? -15.730 -2.886 0.425 1.00 58.62 74 PRO A N 1
ATOM 574 C CA . PRO A 1 74 ? -15.759 -3.578 1.708 1.00 58.62 74 PRO A CA 1
ATOM 575 C C . PRO A 1 74 ? -16.783 -4.720 1.663 1.00 58.62 74 PRO A C 1
ATOM 577 O O . PRO A 1 74 ? -17.945 -4.528 1.302 1.00 58.62 74 PRO A O 1
ATOM 580 N N . SER A 1 75 ? -16.308 -5.934 1.944 1.00 62.75 75 SER A N 1
ATOM 581 C CA . SER A 1 75 ? -17.068 -7.167 1.751 1.00 62.75 75 SER A CA 1
ATOM 582 C C . SER A 1 75 ? -18.083 -7.421 2.871 1.00 62.75 75 SER A C 1
ATOM 584 O O . SER A 1 75 ? -18.052 -6.813 3.941 1.00 62.75 75 SER A O 1
ATOM 586 N N . TYR A 1 76 ? -18.992 -8.356 2.608 1.00 65.12 76 TYR A N 1
ATOM 587 C CA . TYR A 1 76 ? -19.930 -8.903 3.582 1.00 65.12 76 TYR A CA 1
ATOM 588 C C . TYR A 1 76 ? -19.463 -10.302 3.985 1.00 65.12 76 TYR A C 1
ATOM 590 O O . TYR A 1 76 ? -18.930 -11.033 3.147 1.00 65.12 76 TYR A O 1
ATOM 598 N N . TYR A 1 77 ? -19.679 -10.697 5.237 1.00 61.81 77 TYR A N 1
ATOM 599 C CA . TYR A 1 77 ? -19.506 -12.081 5.665 1.00 61.81 77 TYR A CA 1
ATOM 600 C C . TYR A 1 77 ? -20.866 -12.752 5.850 1.00 61.81 77 TYR A C 1
ATOM 602 O O . TYR A 1 77 ? -21.869 -12.121 6.197 1.00 61.81 77 TYR A O 1
ATOM 610 N N . ARG A 1 78 ? -20.904 -14.057 5.579 1.00 56.84 78 ARG A N 1
ATOM 611 C CA . ARG A 1 78 ? -22.096 -14.880 5.757 1.00 56.84 78 ARG A CA 1
ATOM 612 C C . ARG A 1 78 ? -21.992 -15.605 7.094 1.00 56.84 78 ARG A C 1
ATOM 614 O O . ARG A 1 78 ? -21.100 -16.429 7.270 1.00 56.84 78 ARG A O 1
ATOM 621 N N . GLN A 1 79 ? -22.905 -15.317 8.015 1.00 59.75 79 GLN A N 1
ATOM 622 C CA . GLN A 1 79 ? -23.046 -16.046 9.274 1.00 59.75 79 GLN A CA 1
ATOM 623 C C . GLN A 1 79 ? -24.382 -16.796 9.240 1.00 59.75 79 GLN A C 1
ATOM 625 O O . GLN A 1 79 ? -25.454 -16.223 9.448 1.00 59.75 79 GLN A O 1
ATOM 630 N N . GLY A 1 80 ? -24.328 -18.078 8.870 1.00 70.94 80 GLY A N 1
ATOM 631 C CA . GLY A 1 80 ? -25.523 -18.880 8.592 1.00 70.94 80 GLY A CA 1
ATOM 632 C C . GLY A 1 80 ? -26.338 -18.313 7.421 1.00 70.94 80 GLY A C 1
ATOM 633 O O . GLY A 1 80 ? -25.824 -18.152 6.314 1.00 70.94 80 GLY A O 1
ATOM 634 N N . ASN A 1 81 ? -27.609 -17.976 7.664 1.00 68.19 81 ASN A N 1
ATOM 635 C CA . ASN A 1 81 ? -28.494 -17.373 6.656 1.00 68.19 81 ASN A CA 1
ATOM 636 C C . ASN A 1 81 ? -28.418 -15.839 6.585 1.00 68.19 81 ASN A C 1
ATOM 638 O O . ASN A 1 81 ? -29.062 -15.248 5.720 1.00 68.19 81 ASN A O 1
ATOM 642 N N . LYS A 1 82 ? -27.646 -15.178 7.458 1.00 59.59 82 LYS A N 1
ATOM 643 C CA . LYS A 1 82 ? -27.518 -13.717 7.454 1.00 59.59 82 LYS A CA 1
ATOM 644 C C . LYS A 1 82 ? -26.247 -13.273 6.740 1.00 59.59 82 LYS A C 1
ATOM 646 O O . LYS A 1 82 ? -25.165 -13.814 6.961 1.00 59.59 82 LYS A O 1
ATOM 651 N N . ILE A 1 83 ? -26.409 -12.266 5.890 1.00 71.31 83 ILE A N 1
ATOM 652 C CA . ILE A 1 83 ? -25.319 -11.512 5.277 1.00 71.31 83 ILE A CA 1
ATOM 653 C C . ILE A 1 83 ? -25.129 -10.270 6.144 1.00 71.31 83 ILE A C 1
ATOM 655 O O . ILE A 1 83 ? -26.037 -9.446 6.242 1.00 71.31 83 ILE A O 1
ATOM 659 N N . ALA A 1 84 ? -23.978 -10.164 6.799 1.00 69.81 84 ALA A N 1
ATOM 660 C CA . ALA A 1 84 ? -23.621 -9.026 7.634 1.00 69.81 84 ALA A CA 1
ATOM 661 C C . ALA A 1 84 ? -22.426 -8.289 7.010 1.00 69.81 84 ALA A C 1
ATOM 663 O O . ALA A 1 84 ? -21.542 -8.930 6.434 1.00 69.81 84 ALA A O 1
ATOM 664 N N . PRO A 1 85 ? -22.387 -6.949 7.059 1.00 72.38 85 PRO A N 1
ATOM 665 C CA . PRO A 1 85 ? -21.222 -6.213 6.588 1.00 72.38 85 PRO A CA 1
ATOM 666 C C . PRO A 1 85 ? -20.025 -6.506 7.503 1.00 72.38 85 PRO A C 1
ATOM 668 O O . PRO A 1 85 ? -20.190 -6.629 8.714 1.00 72.38 85 PRO A O 1
ATOM 671 N N . ILE A 1 86 ? -18.819 -6.627 6.934 1.00 74.94 86 ILE A N 1
ATOM 672 C CA . ILE A 1 86 ? -17.586 -6.812 7.730 1.00 74.94 86 ILE A CA 1
ATOM 673 C C . ILE A 1 86 ? -17.335 -5.603 8.636 1.00 74.94 86 ILE A C 1
ATOM 675 O O . ILE A 1 86 ? -16.836 -5.751 9.747 1.00 74.94 86 ILE A O 1
ATOM 679 N N . PHE A 1 87 ? -17.715 -4.420 8.162 1.00 79.62 87 PHE A N 1
ATOM 680 C CA . PHE A 1 87 ? -17.573 -3.162 8.873 1.00 79.62 87 PHE A CA 1
ATOM 681 C C . PHE A 1 87 ? -18.946 -2.610 9.243 1.00 79.62 87 PHE A C 1
ATOM 683 O O . PHE A 1 87 ? -19.856 -2.578 8.410 1.00 79.62 87 PHE A O 1
ATOM 690 N N . ASN A 1 88 ? -19.095 -2.148 10.482 1.00 76.50 88 ASN A N 1
ATOM 691 C CA . ASN A 1 88 ? -20.308 -1.460 10.908 1.00 76.50 88 ASN A CA 1
ATOM 692 C C . ASN A 1 88 ? -20.492 -0.168 10.100 1.00 76.50 88 ASN A C 1
ATOM 694 O O . ASN A 1 88 ? -19.531 0.545 9.823 1.00 76.50 88 ASN A O 1
ATOM 698 N N . LYS A 1 89 ? -21.740 0.155 9.744 1.00 72.44 89 LYS A N 1
ATOM 699 C CA . LYS A 1 89 ? -22.089 1.365 8.979 1.00 72.44 89 LYS A CA 1
ATOM 700 C C . LYS A 1 89 ? -22.161 2.620 9.861 1.00 72.44 89 LYS A C 1
ATOM 702 O O . LYS A 1 89 ? -23.132 3.363 9.778 1.00 72.44 89 LYS A O 1
ATOM 707 N N . ASN A 1 90 ? -21.179 2.834 10.731 1.00 79.62 90 ASN A N 1
ATOM 708 C CA . ASN A 1 90 ? -21.039 4.122 11.411 1.00 79.62 90 ASN A CA 1
ATOM 709 C C . ASN A 1 90 ? -20.054 5.015 10.634 1.00 79.62 90 ASN A C 1
ATOM 711 O O . ASN A 1 90 ? -19.249 4.526 9.833 1.00 79.62 90 ASN A O 1
ATOM 715 N N . GLU A 1 91 ? -20.154 6.328 10.827 1.00 75.31 91 GLU A N 1
ATOM 716 C CA . GLU A 1 91 ? -19.392 7.315 10.049 1.00 75.31 91 GLU A CA 1
ATOM 717 C C . GLU A 1 91 ? -17.883 7.162 10.249 1.00 75.31 91 GLU A C 1
ATOM 719 O O . GLU A 1 91 ? -17.135 7.117 9.276 1.00 75.31 91 GLU A O 1
ATOM 724 N N . VAL A 1 92 ? -17.443 6.954 11.492 1.00 78.19 92 VAL A N 1
ATOM 725 C CA . VAL A 1 92 ? -16.024 6.766 11.828 1.00 78.19 92 VAL A CA 1
ATOM 726 C C . VAL A 1 92 ? -15.433 5.537 11.130 1.00 78.19 92 VAL A C 1
ATOM 728 O O . VAL A 1 92 ? -14.381 5.621 10.503 1.00 78.19 92 VAL A O 1
ATOM 731 N N . THR A 1 93 ? -16.126 4.397 11.162 1.00 81.62 93 THR A N 1
ATOM 732 C CA . THR A 1 93 ? -15.687 3.184 10.448 1.00 81.62 93 THR A CA 1
ATOM 733 C C . THR A 1 93 ? -15.660 3.423 8.947 1.00 81.62 93 THR A C 1
ATOM 735 O O . THR A 1 93 ? -14.765 2.936 8.262 1.00 81.62 93 THR A O 1
ATOM 738 N N . SER A 1 94 ? -16.624 4.182 8.424 1.00 82.69 94 SER A N 1
ATOM 739 C CA . SER A 1 94 ? -16.699 4.494 6.997 1.00 82.69 94 SER A CA 1
ATOM 740 C C . SER A 1 94 ? -15.505 5.337 6.545 1.00 82.69 94 SER A C 1
ATOM 742 O O . SER A 1 94 ? -14.924 5.030 5.505 1.00 82.69 94 SER A O 1
ATOM 744 N N . ILE A 1 95 ? -15.086 6.318 7.352 1.00 82.06 95 ILE A N 1
ATOM 745 C CA . ILE A 1 95 ? -13.869 7.112 7.121 1.00 82.06 95 ILE A CA 1
ATOM 746 C C . ILE A 1 95 ? -12.633 6.204 7.129 1.00 82.06 95 ILE A C 1
ATOM 748 O O . ILE A 1 95 ? -11.896 6.178 6.148 1.00 82.06 95 ILE A O 1
ATOM 752 N N . LEU A 1 96 ? -12.462 5.360 8.152 1.00 83.94 96 LEU A N 1
ATOM 753 C CA . LEU A 1 96 ? -11.311 4.447 8.245 1.00 83.94 96 LEU A CA 1
ATOM 754 C C . LEU A 1 96 ? -11.239 3.460 7.064 1.00 83.94 96 LEU A C 1
ATOM 756 O O . LEU A 1 96 ? -10.170 3.187 6.507 1.00 83.94 96 LEU A O 1
ATOM 760 N N . VAL A 1 97 ? -12.388 2.933 6.637 1.00 85.94 97 VAL A N 1
ATOM 761 C CA . VAL A 1 97 ? -12.498 2.069 5.452 1.00 85.94 97 VAL A CA 1
ATOM 762 C C . VAL A 1 97 ? -12.161 2.846 4.175 1.00 85.94 97 VAL A C 1
ATOM 764 O O . VAL A 1 97 ? -11.485 2.313 3.285 1.00 85.94 97 VAL A O 1
ATOM 767 N N . GLN A 1 98 ? -12.594 4.103 4.077 1.00 83.94 98 GLN A N 1
ATOM 768 C CA . GLN A 1 98 ? -12.280 4.988 2.960 1.00 83.94 98 GLN A CA 1
ATOM 769 C C . GLN A 1 98 ? -10.786 5.329 2.906 1.00 83.94 98 GLN A C 1
ATOM 771 O O . GLN A 1 98 ? -10.213 5.303 1.815 1.00 83.94 98 GLN A O 1
ATOM 776 N N . ASP A 1 99 ? -10.129 5.532 4.044 1.00 84.94 99 ASP A N 1
ATOM 777 C CA . ASP A 1 99 ? -8.687 5.789 4.141 1.00 84.94 99 ASP A CA 1
ATOM 778 C C . ASP A 1 99 ? -7.845 4.589 3.696 1.00 84.94 99 ASP A C 1
ATOM 780 O O . ASP A 1 99 ? -6.765 4.742 3.112 1.00 84.94 99 ASP A O 1
ATOM 784 N N . CYS A 1 100 ? -8.389 3.380 3.845 1.00 85.06 100 CYS A N 1
ATOM 785 C CA . CYS A 1 100 ? -7.825 2.164 3.265 1.00 85.06 100 CYS A CA 1
ATOM 786 C C . CYS A 1 100 ? -8.036 2.064 1.738 1.00 85.06 100 CYS A C 1
ATOM 788 O O . CYS A 1 100 ? -7.403 1.229 1.092 1.00 85.06 100 CYS A O 1
ATOM 790 N N . ARG A 1 101 ? -8.911 2.880 1.126 1.00 80.06 101 ARG A N 1
ATOM 791 C CA . ARG A 1 101 ? -9.234 2.944 -0.323 1.00 80.06 101 ARG A CA 1
ATOM 792 C C . ARG A 1 101 ? -9.426 1.579 -1.008 1.00 80.06 101 ARG A C 1
ATOM 794 O O . ARG A 1 101 ? -8.972 1.366 -2.138 1.00 80.06 101 ARG A O 1
ATOM 801 N N . GLY A 1 102 ? -10.073 0.623 -0.338 1.00 75.19 102 GLY A N 1
ATOM 802 C CA . GLY A 1 102 ? -10.287 -0.726 -0.887 1.00 75.19 102 GLY A CA 1
ATOM 803 C C . GLY A 1 102 ? -9.006 -1.564 -1.007 1.00 75.19 102 GLY A C 1
ATOM 804 O O . GLY A 1 102 ? -8.936 -2.515 -1.791 1.00 75.19 102 GLY A O 1
ATOM 805 N N . HIS A 1 103 ? -7.945 -1.187 -0.292 1.00 78.69 103 HIS A N 1
ATOM 806 C CA . HIS A 1 103 ? -6.705 -1.945 -0.218 1.00 78.69 103 HIS A CA 1
ATOM 807 C C . HIS A 1 103 ? -6.880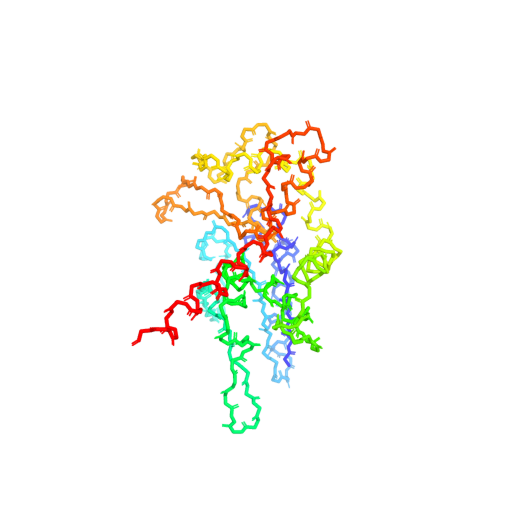 -3.111 0.749 1.00 78.69 103 HIS A C 1
ATOM 809 O O . HIS A 1 103 ? -6.964 -2.914 1.958 1.00 78.69 103 HIS A O 1
ATOM 815 N N . ARG A 1 104 ? -6.956 -4.332 0.201 1.00 75.69 104 ARG A N 1
ATOM 816 C CA . ARG A 1 104 ? -7.290 -5.546 0.963 1.00 75.69 104 ARG A CA 1
ATOM 817 C C . ARG A 1 104 ? -6.448 -5.698 2.230 1.00 75.69 104 ARG A C 1
ATOM 819 O O . ARG A 1 104 ? -7.012 -5.904 3.290 1.00 75.69 104 ARG A O 1
ATOM 826 N N . ARG A 1 105 ? -5.126 -5.544 2.119 1.00 79.62 105 ARG A N 1
ATOM 827 C CA . ARG A 1 105 ? -4.191 -5.724 3.241 1.00 79.62 105 ARG A CA 1
ATOM 828 C C . ARG A 1 105 ? -4.446 -4.723 4.367 1.00 79.62 105 ARG A C 1
ATOM 830 O O . ARG A 1 105 ? -4.390 -5.096 5.531 1.00 79.62 105 ARG A O 1
ATOM 837 N N . ALA A 1 106 ? -4.748 -3.473 4.015 1.00 84.75 106 ALA A N 1
ATOM 838 C CA . ALA A 1 106 ? -5.106 -2.450 4.991 1.00 84.75 106 ALA A CA 1
ATOM 839 C C . ALA A 1 106 ? -6.471 -2.733 5.636 1.00 84.75 106 ALA A C 1
ATOM 841 O O . ALA A 1 106 ? -6.599 -2.657 6.852 1.00 84.75 106 ALA A O 1
ATOM 842 N N . LEU A 1 107 ? -7.468 -3.134 4.838 1.00 85.88 107 LEU A N 1
ATOM 843 C CA . LEU A 1 107 ? -8.798 -3.498 5.337 1.00 85.88 107 LEU A CA 1
ATOM 844 C C . LEU A 1 107 ? -8.773 -4.735 6.244 1.00 85.88 107 LEU A C 1
ATOM 846 O O . LEU A 1 107 ? -9.526 -4.793 7.208 1.00 85.88 107 LEU A O 1
ATOM 850 N N . GLU A 1 108 ? -7.920 -5.717 5.957 1.00 84.62 108 GLU A N 1
ATOM 851 C CA . GLU A 1 108 ? -7.732 -6.898 6.806 1.00 84.62 108 GLU A CA 1
ATOM 852 C C . GLU A 1 108 ? -7.184 -6.508 8.179 1.00 84.62 108 GLU A C 1
ATOM 854 O O . GLU A 1 108 ? -7.756 -6.906 9.191 1.00 84.62 108 GLU A O 1
ATOM 859 N N . VAL A 1 109 ? -6.133 -5.679 8.225 1.00 87.69 109 VAL A N 1
ATOM 860 C CA . VAL A 1 109 ? -5.584 -5.200 9.503 1.00 87.69 109 VAL A CA 1
ATOM 861 C C . VAL A 1 109 ? -6.596 -4.325 10.238 1.00 87.69 109 VAL A C 1
ATOM 863 O O . VAL A 1 109 ? -6.806 -4.529 11.427 1.00 87.69 109 VAL A O 1
ATOM 866 N N . LEU A 1 110 ? -7.288 -3.417 9.542 1.00 88.56 110 LEU A N 1
ATOM 867 C CA . LEU A 1 110 ? -8.353 -2.613 10.144 1.00 88.56 110 LEU A CA 1
ATOM 868 C C . LEU A 1 110 ? -9.451 -3.502 10.742 1.00 88.56 110 LEU A C 1
ATOM 870 O O . LEU A 1 110 ? -9.894 -3.264 11.859 1.00 88.56 110 LEU A O 1
ATOM 874 N N . SER A 1 111 ? -9.879 -4.546 10.029 1.00 86.75 111 SER A N 1
ATOM 875 C CA . SER A 1 111 ? -10.870 -5.490 10.548 1.00 86.75 111 SER A CA 1
ATOM 876 C C . SER A 1 111 ? -10.367 -6.212 11.796 1.00 86.75 111 SER A C 1
ATOM 878 O O . SER A 1 111 ? -11.151 -6.382 12.725 1.00 86.75 111 SER A O 1
ATOM 880 N N . ASP A 1 112 ? -9.092 -6.607 11.841 1.00 85.62 112 ASP A N 1
ATOM 881 C CA . ASP A 1 112 ? -8.483 -7.202 13.032 1.00 85.62 112 ASP A CA 1
ATOM 882 C C . ASP A 1 112 ? -8.461 -6.217 14.210 1.00 85.62 112 ASP A C 1
ATOM 884 O O . ASP A 1 112 ? -8.877 -6.590 15.303 1.00 85.62 112 ASP A O 1
ATOM 888 N N . CYS A 1 113 ? -8.068 -4.960 13.984 1.00 86.56 113 CYS A N 1
ATOM 889 C CA . CYS A 1 113 ? -8.059 -3.907 15.006 1.00 86.56 113 CYS A CA 1
ATOM 890 C C . CYS A 1 113 ? -9.457 -3.581 15.544 1.00 86.56 113 CYS A C 1
ATOM 892 O O . CYS A 1 113 ? -9.595 -3.147 16.679 1.00 86.56 113 CYS A O 1
ATOM 894 N N . LEU A 1 114 ? -10.506 -3.771 14.743 1.00 84.31 114 LEU A N 1
ATOM 895 C CA . LEU A 1 114 ? -11.886 -3.517 15.159 1.00 84.31 114 LEU A CA 1
ATOM 896 C C . LEU A 1 114 ? -12.527 -4.707 15.891 1.00 84.31 114 LEU A C 1
ATOM 898 O O . LEU A 1 114 ? -13.580 -4.548 16.512 1.00 84.31 114 LEU A O 1
ATOM 902 N N . LYS A 1 115 ? -11.925 -5.904 15.852 1.00 81.94 115 LYS A N 1
ATOM 903 C CA . LYS A 1 115 ? -12.450 -7.069 16.580 1.00 81.94 115 LYS A CA 1
ATOM 904 C C . LYS A 1 115 ? -12.355 -6.821 18.083 1.00 81.94 115 LYS A C 1
ATOM 906 O O . LYS A 1 115 ? -11.273 -6.703 18.637 1.00 81.94 115 LYS A O 1
ATOM 911 N N . GLY A 1 116 ? -13.507 -6.804 18.747 1.00 68.94 116 GLY A N 1
ATOM 912 C CA . GLY A 1 116 ? -13.589 -6.650 20.202 1.00 68.94 116 GLY A CA 1
ATOM 913 C C . GLY A 1 116 ? -13.605 -5.201 20.695 1.00 68.94 116 GLY A C 1
ATOM 914 O O . GLY A 1 116 ? -13.699 -4.993 21.902 1.00 68.94 116 GLY A O 1
ATOM 915 N N . HIS A 1 117 ? -13.585 -4.212 19.795 1.00 70.50 117 HIS A N 1
ATOM 916 C CA . HIS A 1 117 ? -13.707 -2.802 20.157 1.00 70.50 117 HIS A CA 1
ATOM 917 C C . HIS A 1 117 ? -15.096 -2.249 19.821 1.00 70.50 117 HIS A C 1
ATOM 919 O O . HIS A 1 117 ? -15.600 -2.397 18.709 1.00 70.50 117 HIS A O 1
ATOM 925 N N . ASP A 1 118 ? -15.697 -1.559 20.789 1.00 72.81 118 ASP A N 1
ATOM 926 C CA . ASP A 1 118 ? -16.856 -0.699 20.556 1.00 72.81 118 ASP A CA 1
ATOM 927 C C . ASP A 1 118 ? -16.354 0.664 20.061 1.00 72.81 118 ASP A C 1
ATOM 929 O O . ASP A 1 118 ? -15.793 1.438 20.834 1.00 72.81 118 ASP A O 1
ATOM 933 N N . ILE A 1 119 ? -16.517 0.941 18.766 1.00 72.56 119 ILE A N 1
ATOM 934 C CA . ILE A 1 119 ? -15.992 2.143 18.090 1.00 72.56 119 ILE A CA 1
ATOM 935 C C . ILE A 1 119 ? -16.531 3.438 18.711 1.00 72.56 119 ILE A C 1
ATOM 937 O O . ILE A 1 119 ? -15.832 4.454 18.732 1.00 72.56 119 ILE A O 1
ATOM 941 N N . GLU A 1 120 ? -17.737 3.412 19.281 1.00 69.12 120 GLU A N 1
ATOM 942 C CA . GLU A 1 120 ? -18.325 4.587 19.931 1.00 69.12 120 GLU A CA 1
ATOM 943 C C . GLU A 1 120 ? -17.591 4.941 21.230 1.00 69.12 120 GLU A C 1
ATOM 945 O O . GLU A 1 120 ? -17.420 6.120 21.545 1.00 69.12 120 GLU A O 1
ATOM 950 N N . LYS A 1 121 ? -17.058 3.935 21.930 1.00 72.69 121 LYS A N 1
ATOM 951 C CA . LYS A 1 121 ? -16.291 4.083 23.181 1.00 72.69 121 LYS A CA 1
ATOM 952 C C . LYS A 1 121 ? -14.779 3.982 22.984 1.00 72.69 121 LYS A C 1
ATOM 954 O O . LYS A 1 121 ? -14.018 4.207 23.922 1.00 72.69 121 LYS A O 1
ATOM 959 N N . CYS A 1 122 ? -14.341 3.619 21.783 1.00 73.88 122 CYS A N 1
ATOM 960 C CA . CYS A 1 122 ? -12.941 3.416 21.461 1.00 73.88 122 CYS A CA 1
ATOM 961 C C . CYS A 1 122 ? -12.197 4.755 21.428 1.00 73.88 122 CYS A C 1
ATOM 963 O O . CYS A 1 122 ? -12.666 5.738 20.845 1.00 73.88 122 CYS A O 1
ATOM 965 N N . ASN A 1 123 ? -11.006 4.776 22.028 1.00 78.31 123 ASN A N 1
ATOM 966 C CA . ASN A 1 123 ? -10.055 5.855 21.822 1.00 78.31 123 ASN A CA 1
ATOM 967 C C . ASN A 1 123 ? -9.462 5.710 20.413 1.00 78.31 123 ASN A C 1
ATOM 969 O O . ASN A 1 123 ? -8.644 4.822 20.167 1.00 78.31 123 ASN A O 1
ATOM 973 N N . LEU A 1 124 ? -9.879 6.582 19.493 1.00 78.62 124 LEU A N 1
ATOM 974 C CA . LEU A 1 124 ? -9.448 6.526 18.095 1.00 78.62 124 LEU A CA 1
ATOM 975 C C . LEU A 1 124 ? -7.939 6.703 17.932 1.00 78.62 124 LEU A C 1
ATOM 977 O O . LEU A 1 124 ? -7.363 6.103 17.031 1.00 78.62 124 LEU A O 1
ATOM 981 N N . ASN A 1 125 ? -7.282 7.448 18.823 1.00 78.12 125 ASN A N 1
ATOM 982 C CA . ASN A 1 125 ? -5.828 7.590 18.778 1.00 78.12 125 ASN A CA 1
ATOM 983 C C . ASN A 1 125 ? -5.144 6.253 19.082 1.00 78.12 125 ASN A C 1
ATOM 985 O O . ASN A 1 125 ? -4.184 5.895 18.407 1.00 78.12 125 ASN A O 1
ATOM 989 N N . THR A 1 126 ? -5.668 5.491 20.048 1.00 81.88 126 THR A N 1
ATOM 990 C CA . THR A 1 126 ? -5.184 4.135 20.346 1.00 81.88 126 THR A CA 1
ATOM 991 C C . THR A 1 126 ? -5.439 3.198 19.170 1.00 81.88 126 THR A C 1
ATOM 993 O O . THR A 1 126 ? -4.512 2.538 18.720 1.00 81.88 126 THR A O 1
ATOM 996 N N . LEU A 1 127 ? -6.648 3.213 18.597 1.00 84.56 127 LEU A N 1
ATOM 997 C CA . LEU A 1 127 ? -6.977 2.388 17.429 1.00 84.56 127 LEU A CA 1
ATOM 998 C C . LEU A 1 127 ? -6.050 2.669 16.239 1.00 84.56 127 LEU A C 1
ATOM 1000 O O . LEU A 1 127 ? -5.575 1.745 15.584 1.00 84.56 127 LEU A O 1
ATOM 1004 N N . MET A 1 128 ? -5.794 3.946 15.953 1.00 81.50 128 MET A N 1
ATOM 1005 C CA . MET A 1 128 ? -4.907 4.352 14.866 1.00 81.50 128 MET A CA 1
ATOM 1006 C C . MET A 1 128 ? -3.453 3.992 15.144 1.00 81.50 128 MET A C 1
ATOM 1008 O O . MET A 1 128 ? -2.753 3.574 14.223 1.00 81.50 128 MET A O 1
ATOM 1012 N N . HIS A 1 129 ? -3.009 4.120 16.395 1.00 83.06 129 HIS A N 1
ATOM 1013 C CA . HIS A 1 129 ? -1.684 3.678 16.809 1.00 83.06 129 HIS A CA 1
ATOM 1014 C C . HIS A 1 129 ? -1.520 2.164 16.622 1.00 83.06 129 HIS A C 1
ATOM 1016 O O . HIS A 1 129 ? -0.543 1.733 16.013 1.00 83.06 129 HIS A O 1
ATOM 1022 N N . ASP A 1 130 ? -2.503 1.368 17.047 1.00 86.25 130 ASP A N 1
ATOM 1023 C CA . ASP A 1 130 ? -2.492 -0.089 16.895 1.00 86.25 130 ASP A CA 1
ATOM 1024 C C . ASP A 1 130 ? -2.515 -0.498 15.417 1.00 86.25 130 ASP A C 1
ATOM 1026 O O . ASP A 1 130 ? -1.727 -1.343 14.987 1.00 86.25 130 ASP A O 1
ATOM 1030 N N . LEU A 1 131 ? -3.372 0.139 14.610 1.00 87.81 131 LEU A N 1
ATOM 1031 C CA . LEU A 1 131 ? -3.435 -0.072 13.163 1.00 87.81 131 LEU A CA 1
ATOM 1032 C C . LEU A 1 131 ? -2.085 0.223 12.504 1.00 87.81 131 LEU A C 1
ATOM 1034 O O . LEU A 1 131 ? -1.594 -0.586 11.714 1.00 87.81 131 LEU A O 1
ATOM 1038 N N . HIS A 1 132 ? -1.476 1.359 12.844 1.00 85.88 132 HIS A N 1
ATOM 1039 C CA . HIS A 1 132 ? -0.168 1.752 12.338 1.00 85.88 132 HIS A CA 1
ATOM 1040 C C . HIS A 1 132 ? 0.914 0.742 12.735 1.00 85.88 132 HIS A C 1
ATOM 1042 O O . HIS A 1 132 ? 1.622 0.221 11.875 1.00 85.88 132 HIS A O 1
ATOM 1048 N N . PHE A 1 133 ? 0.991 0.397 14.021 1.00 86.88 133 PHE A N 1
ATOM 1049 C CA . PHE A 1 133 ? 1.956 -0.560 14.554 1.00 86.88 133 PHE A CA 1
ATOM 1050 C C . PHE A 1 133 ? 1.838 -1.933 13.880 1.00 86.88 133 PHE A C 1
ATOM 1052 O O . PHE A 1 133 ? 2.841 -2.511 13.454 1.00 86.88 133 PHE A O 1
ATOM 1059 N N . ILE A 1 134 ? 0.616 -2.451 13.721 1.00 89.25 134 ILE A N 1
ATOM 1060 C CA . ILE A 1 134 ? 0.390 -3.759 13.098 1.00 89.25 134 ILE A CA 1
ATOM 1061 C C . ILE A 1 134 ? 0.721 -3.720 11.605 1.00 89.25 134 ILE A C 1
ATOM 1063 O O . ILE A 1 134 ? 1.325 -4.671 11.108 1.00 89.25 134 ILE A O 1
ATOM 1067 N N . LEU A 1 135 ? 0.364 -2.655 10.878 1.00 89.12 135 LEU A N 1
ATOM 1068 C CA . LEU A 1 135 ? 0.722 -2.515 9.462 1.00 89.12 135 LEU A CA 1
ATOM 1069 C C . LEU A 1 135 ? 2.240 -2.462 9.277 1.00 89.12 135 LEU A C 1
ATOM 1071 O O . LEU A 1 135 ? 2.772 -3.198 8.444 1.00 89.12 135 LEU A O 1
ATOM 1075 N N . THR A 1 136 ? 2.930 -1.650 10.076 1.00 87.56 136 THR A N 1
ATOM 1076 C CA . THR A 1 136 ? 4.385 -1.498 10.008 1.00 87.56 136 THR A CA 1
ATOM 1077 C C . THR A 1 136 ? 5.101 -2.802 10.339 1.00 87.56 136 THR A C 1
ATOM 1079 O O . THR A 1 136 ? 5.991 -3.202 9.597 1.00 87.56 136 THR A O 1
ATOM 1082 N N . ASN A 1 137 ? 4.660 -3.536 11.365 1.00 87.19 137 ASN A N 1
ATOM 1083 C CA . ASN A 1 137 ? 5.253 -4.833 11.701 1.00 87.19 137 ASN A CA 1
ATOM 1084 C C . ASN A 1 137 ? 4.936 -5.918 10.666 1.00 87.19 137 ASN A C 1
ATOM 1086 O O . ASN A 1 137 ? 5.828 -6.639 10.226 1.00 87.19 137 ASN A O 1
ATOM 1090 N N . ARG A 1 138 ? 3.668 -6.052 10.255 1.00 87.69 138 ARG A N 1
ATOM 1091 C CA . ARG A 1 138 ? 3.230 -7.125 9.342 1.00 87.69 138 ARG A CA 1
ATOM 1092 C C . ARG A 1 138 ? 3.827 -6.970 7.944 1.00 87.69 138 ARG A C 1
ATOM 1094 O O . ARG A 1 138 ? 4.024 -7.967 7.257 1.00 87.69 138 ARG A O 1
ATOM 1101 N N . TYR A 1 139 ? 4.101 -5.737 7.524 1.00 83.19 139 TYR A N 1
ATOM 1102 C CA . TYR A 1 139 ? 4.643 -5.425 6.202 1.00 83.19 139 TYR A CA 1
ATOM 1103 C C . TYR A 1 139 ? 6.036 -4.799 6.263 1.00 83.19 139 TYR A C 1
ATOM 1105 O O . TYR A 1 139 ? 6.443 -4.160 5.293 1.00 83.19 139 TYR A O 1
ATOM 1113 N N . HIS A 1 140 ? 6.767 -5.027 7.359 1.00 83.88 140 HIS A N 1
ATOM 1114 C CA . HIS A 1 140 ? 8.085 -4.453 7.624 1.00 83.88 140 HIS A CA 1
ATOM 1115 C C . HIS A 1 140 ? 9.014 -4.557 6.414 1.00 83.88 140 HIS A C 1
ATOM 1117 O O . HIS A 1 140 ? 9.441 -3.537 5.892 1.00 83.88 140 HIS A O 1
ATOM 1123 N N . ASP A 1 141 ? 9.238 -5.762 5.887 1.00 79.25 141 ASP A N 1
ATOM 1124 C CA . ASP A 1 141 ? 10.173 -5.974 4.772 1.00 79.25 141 ASP A CA 1
ATOM 1125 C C . ASP A 1 141 ? 9.734 -5.249 3.496 1.00 79.25 141 ASP A C 1
ATOM 1127 O O . ASP A 1 141 ? 10.544 -4.726 2.738 1.00 79.25 141 ASP A O 1
ATOM 1131 N N . THR A 1 142 ? 8.420 -5.167 3.278 1.00 79.25 142 THR A N 1
ATOM 1132 C CA . THR A 1 142 ? 7.854 -4.467 2.121 1.00 79.25 142 THR A CA 1
ATOM 1133 C C . THR A 1 142 ? 8.008 -2.953 2.252 1.00 79.25 142 THR A C 1
ATOM 1135 O O . THR A 1 142 ? 8.199 -2.273 1.250 1.00 79.25 142 THR A O 1
ATOM 1138 N N . ILE A 1 143 ? 7.897 -2.426 3.471 1.00 83.19 143 ILE A N 1
ATOM 1139 C CA . ILE A 1 143 ? 8.092 -1.011 3.799 1.00 83.19 143 ILE A CA 1
ATOM 1140 C C . ILE A 1 143 ? 9.585 -0.666 3.810 1.00 83.19 143 ILE A C 1
ATOM 1142 O O . ILE A 1 143 ? 9.955 0.430 3.399 1.00 83.19 143 ILE A O 1
ATOM 1146 N N . PHE A 1 144 ? 10.445 -1.597 4.217 1.00 78.88 144 PHE A N 1
ATOM 1147 C CA . PHE A 1 144 ? 11.890 -1.414 4.281 1.00 78.88 144 PHE A CA 1
ATOM 1148 C C . PHE A 1 144 ? 12.467 -1.019 2.915 1.00 78.88 144 PHE A C 1
ATOM 1150 O O . PHE A 1 144 ? 13.228 -0.057 2.819 1.00 78.88 144 PHE A O 1
ATOM 1157 N N . ASP A 1 145 ? 11.982 -1.650 1.841 1.00 73.62 145 ASP A N 1
ATOM 1158 C CA . ASP A 1 145 ? 12.319 -1.307 0.450 1.00 73.62 145 ASP A CA 1
ATOM 1159 C C . ASP A 1 145 ? 11.941 0.135 0.049 1.00 73.62 145 ASP A C 1
ATOM 1161 O O . ASP A 1 145 ? 12.457 0.670 -0.938 1.00 73.62 145 ASP A O 1
ATOM 1165 N N . PHE A 1 146 ? 11.030 0.778 0.787 1.00 77.06 146 PHE A N 1
ATOM 1166 C CA . PHE A 1 146 ? 10.647 2.173 0.576 1.00 77.06 146 PHE A CA 1
ATOM 1167 C C . PHE A 1 146 ? 11.464 3.162 1.379 1.00 77.06 146 PHE A C 1
ATOM 1169 O O . PHE A 1 146 ? 11.434 4.333 1.009 1.00 77.06 146 PHE A O 1
ATOM 1176 N N . ILE A 1 147 ? 12.157 2.751 2.446 1.00 82.38 147 ILE A N 1
ATOM 1177 C CA . ILE A 1 147 ? 12.778 3.686 3.391 1.00 82.38 147 ILE A CA 1
ATOM 1178 C C . ILE A 1 147 ? 13.679 4.664 2.639 1.00 82.38 147 ILE A C 1
ATOM 1180 O O . ILE A 1 147 ? 13.450 5.868 2.705 1.00 82.38 147 ILE A O 1
ATOM 1184 N N . GLU A 1 148 ? 14.609 4.175 1.820 1.00 83.75 148 GLU A N 1
ATOM 1185 C CA . GLU A 1 148 ? 15.539 5.020 1.052 1.00 83.75 148 GLU A CA 1
ATOM 1186 C C . GLU A 1 148 ? 14.831 6.055 0.152 1.00 83.75 148 GLU A C 1
ATOM 1188 O O . GLU A 1 148 ? 15.317 7.169 -0.043 1.00 83.75 148 GLU A O 1
ATOM 1193 N N . TYR A 1 149 ? 13.650 5.715 -0.370 1.00 86.56 149 TYR A N 1
ATOM 1194 C CA . TYR A 1 149 ? 12.930 6.513 -1.364 1.00 86.56 149 TYR A CA 1
ATOM 1195 C C . TYR A 1 149 ? 11.678 7.205 -0.813 1.00 86.56 149 TYR A C 1
ATOM 1197 O O . TYR A 1 149 ? 11.006 7.920 -1.565 1.00 86.56 149 TYR A O 1
ATOM 1205 N N . ALA A 1 150 ? 11.366 7.038 0.477 1.00 86.00 150 ALA A N 1
ATOM 1206 C CA . ALA A 1 150 ? 10.119 7.477 1.103 1.00 86.00 150 ALA A CA 1
ATOM 1207 C C . ALA A 1 150 ? 9.868 8.965 0.850 1.00 86.00 150 ALA A C 1
ATOM 1209 O O . ALA A 1 150 ? 8.798 9.358 0.398 1.00 86.00 150 ALA A O 1
ATOM 1210 N N . ARG A 1 151 ? 10.904 9.796 1.001 1.00 85.88 151 ARG A N 1
ATOM 1211 C CA . ARG A 1 151 ? 10.860 11.231 0.688 1.00 85.88 151 ARG A CA 1
ATOM 1212 C C . ARG A 1 151 ? 10.426 11.532 -0.745 1.00 85.88 151 ARG A C 1
ATOM 1214 O O . ARG A 1 151 ? 9.540 12.362 -0.964 1.00 85.88 151 ARG A O 1
ATOM 1221 N N . SER A 1 152 ? 11.087 10.916 -1.720 1.00 88.75 152 SER A N 1
ATOM 1222 C CA . SER A 1 152 ? 10.846 11.172 -3.144 1.00 88.75 152 SER A CA 1
ATOM 1223 C C . SER A 1 152 ? 9.463 10.672 -3.559 1.00 88.75 152 SER A C 1
ATOM 1225 O O . SER A 1 152 ? 8.754 11.356 -4.297 1.00 88.75 152 SER A O 1
ATOM 1227 N N . ILE A 1 153 ? 9.043 9.527 -3.020 1.00 88.81 153 ILE A N 1
ATOM 1228 C CA . ILE A 1 153 ? 7.741 8.909 -3.284 1.00 88.81 153 ILE A CA 1
ATOM 1229 C C . ILE A 1 153 ? 6.613 9.724 -2.646 1.00 88.81 153 ILE A C 1
ATOM 1231 O O . ILE A 1 153 ? 5.665 10.083 -3.343 1.00 88.81 153 ILE A O 1
ATOM 1235 N N . SER A 1 154 ? 6.739 10.106 -1.373 1.00 87.19 154 SER A N 1
ATOM 1236 C CA . SER A 1 154 ? 5.756 10.946 -0.679 1.00 87.19 154 SER A CA 1
ATOM 1237 C C . SER A 1 154 ? 5.578 12.295 -1.378 1.00 87.19 154 SER A C 1
ATOM 1239 O O . SER A 1 154 ? 4.449 12.722 -1.609 1.00 87.19 154 SER A O 1
ATOM 1241 N N . ARG A 1 155 ? 6.672 12.932 -1.826 1.00 87.12 155 ARG A N 1
ATOM 1242 C CA . ARG A 1 155 ? 6.609 14.150 -2.657 1.00 87.12 155 ARG A CA 1
ATOM 1243 C C . ARG A 1 155 ? 5.908 13.919 -3.988 1.00 87.12 155 ARG A C 1
ATOM 1245 O O . ARG A 1 155 ? 5.138 14.776 -4.415 1.00 87.12 155 ARG A O 1
ATOM 1252 N N . ALA A 1 156 ? 6.201 12.809 -4.660 1.00 90.75 156 ALA A N 1
ATOM 1253 C CA . ALA A 1 156 ? 5.587 12.494 -5.942 1.00 90.75 156 ALA A CA 1
ATOM 1254 C C . ALA A 1 156 ? 4.071 12.287 -5.809 1.00 90.75 156 ALA A C 1
ATOM 1256 O O . ALA A 1 156 ? 3.324 12.749 -6.670 1.00 90.75 156 ALA A O 1
ATOM 1257 N N . ILE A 1 157 ? 3.623 11.649 -4.723 1.00 90.44 157 ILE A N 1
ATOM 1258 C CA . ILE A 1 157 ? 2.202 11.440 -4.423 1.00 90.44 157 ILE A CA 1
ATOM 1259 C C . ILE A 1 157 ? 1.525 12.771 -4.070 1.00 90.44 157 ILE A C 1
ATOM 1261 O O . ILE A 1 157 ? 0.548 13.136 -4.721 1.00 90.44 157 ILE A O 1
ATOM 1265 N N . LEU A 1 158 ? 2.064 13.530 -3.105 1.00 88.06 158 LEU A N 1
ATOM 1266 C CA . LEU A 1 158 ? 1.478 14.801 -2.647 1.00 88.06 158 LEU A CA 1
ATOM 1267 C C . LEU A 1 158 ? 1.344 15.833 -3.764 1.00 88.06 158 LEU A C 1
ATOM 1269 O O . LEU A 1 158 ? 0.297 16.450 -3.923 1.00 88.06 158 LEU A O 1
ATOM 1273 N N . ASN A 1 159 ? 2.400 16.005 -4.559 1.00 88.75 159 ASN A N 1
ATOM 1274 C CA . ASN A 1 159 ? 2.414 16.993 -5.636 1.00 88.75 159 ASN A CA 1
ATOM 1275 C C . ASN A 1 159 ? 1.737 16.485 -6.912 1.00 88.75 159 ASN A C 1
ATOM 1277 O O . ASN A 1 159 ? 1.790 17.164 -7.938 1.00 88.75 159 ASN A O 1
ATOM 1281 N N . ARG A 1 160 ? 1.167 15.271 -6.882 1.00 91.31 160 ARG A N 1
ATOM 1282 C CA . ARG A 1 160 ? 0.606 14.586 -8.048 1.00 91.31 160 ARG A CA 1
ATOM 1283 C C . ARG A 1 160 ? 1.561 14.673 -9.247 1.00 91.31 160 ARG A C 1
ATOM 1285 O O . ARG A 1 160 ? 1.191 15.085 -10.347 1.00 91.31 160 ARG A O 1
ATOM 1292 N N . LEU A 1 161 ? 2.828 14.330 -9.011 1.00 92.88 161 LEU A N 1
ATOM 1293 C CA . LEU A 1 161 ? 3.895 14.490 -9.989 1.00 92.88 161 LEU A CA 1
ATOM 1294 C C . LEU A 1 161 ? 3.643 13.573 -11.188 1.00 92.88 161 LEU A C 1
ATOM 1296 O O . LEU A 1 161 ? 3.459 12.364 -11.038 1.00 92.88 161 LEU A O 1
ATOM 1300 N N . ARG A 1 162 ? 3.657 14.152 -12.390 1.00 95.62 162 ARG A N 1
ATOM 1301 C CA . ARG A 1 162 ? 3.492 13.397 -13.632 1.00 95.62 162 ARG A CA 1
ATOM 1302 C C . ARG A 1 162 ? 4.753 12.578 -13.908 1.00 95.62 162 ARG A C 1
ATOM 1304 O O . ARG A 1 162 ? 5.818 13.135 -14.160 1.00 95.62 162 ARG A O 1
ATOM 1311 N N . LEU A 1 163 ? 4.613 11.258 -13.908 1.00 95.19 163 LEU A N 1
ATOM 1312 C CA . LEU A 1 163 ? 5.713 10.307 -14.040 1.00 95.19 163 LEU A CA 1
ATOM 1313 C C . LEU A 1 163 ? 5.515 9.396 -15.253 1.00 95.19 163 LEU A C 1
ATOM 1315 O O . LEU A 1 163 ? 4.391 9.159 -15.698 1.00 95.19 163 LEU A O 1
ATOM 1319 N N . ASN A 1 164 ? 6.622 8.882 -15.785 1.00 92.88 164 ASN A N 1
ATOM 1320 C CA . ASN A 1 164 ? 6.615 7.816 -16.780 1.00 92.88 164 ASN A CA 1
ATOM 1321 C C . ASN A 1 164 ? 6.857 6.481 -16.069 1.00 92.88 164 ASN A C 1
ATOM 1323 O O . ASN A 1 164 ? 7.842 6.348 -15.351 1.00 92.88 164 ASN A O 1
ATOM 1327 N N . LEU A 1 165 ? 5.988 5.499 -16.302 1.00 86.75 165 LEU A N 1
ATOM 1328 C CA . LEU A 1 165 ? 5.981 4.188 -15.654 1.00 86.75 165 LEU A CA 1
ATOM 1329 C C . LEU A 1 165 ? 7.323 3.449 -15.749 1.00 86.75 165 LEU A C 1
ATOM 1331 O O . LEU A 1 165 ? 7.656 2.669 -14.863 1.00 86.75 165 LEU A O 1
ATOM 1335 N N . TYR A 1 166 ? 8.091 3.705 -16.809 1.00 87.69 166 TYR A N 1
ATOM 1336 C CA . TYR A 1 166 ? 9.335 3.002 -17.112 1.00 87.69 166 TYR A CA 1
ATOM 1337 C C . TYR A 1 166 ? 10.587 3.872 -16.967 1.00 87.69 166 TYR A C 1
ATOM 1339 O O . TYR A 1 166 ? 11.673 3.416 -17.313 1.00 87.69 166 TYR A O 1
ATOM 1347 N N . ARG A 1 167 ? 10.456 5.117 -16.493 1.00 90.88 167 ARG A N 1
ATOM 1348 C CA . ARG A 1 167 ? 11.603 5.982 -16.182 1.00 90.88 167 ARG A CA 1
ATOM 1349 C C . ARG A 1 167 ? 11.756 6.124 -14.679 1.00 90.88 167 ARG A C 1
ATOM 1351 O O . ARG A 1 167 ? 10.783 5.992 -13.943 1.00 90.88 167 ARG A O 1
ATOM 1358 N N . THR A 1 168 ? 12.978 6.388 -14.237 1.00 93.75 168 THR A N 1
ATOM 1359 C CA . THR A 1 168 ? 13.265 6.586 -12.820 1.00 93.75 168 THR A CA 1
ATOM 1360 C C . THR A 1 168 ? 12.528 7.806 -12.281 1.00 93.75 168 THR A C 1
ATOM 1362 O O . THR A 1 168 ? 12.355 8.819 -12.967 1.00 93.75 168 THR A O 1
ATOM 1365 N N . ILE A 1 169 ? 12.061 7.699 -11.042 1.00 92.00 169 ILE A N 1
ATOM 1366 C CA . ILE A 1 169 ? 11.462 8.823 -10.326 1.00 92.00 169 ILE A CA 1
ATOM 1367 C C . ILE A 1 169 ? 12.599 9.767 -9.923 1.00 92.00 169 ILE A C 1
ATOM 1369 O O . ILE A 1 169 ? 13.657 9.283 -9.506 1.00 92.00 169 ILE A O 1
ATOM 1373 N N . PRO A 1 170 ? 12.414 11.097 -10.021 1.00 90.75 170 PRO A N 1
ATOM 1374 C CA . PRO A 1 170 ? 13.431 12.052 -9.599 1.00 90.75 170 PRO A CA 1
ATOM 1375 C C . PRO A 1 170 ? 13.972 11.747 -8.197 1.00 90.75 170 PRO A C 1
ATOM 1377 O O . PRO A 1 170 ? 13.198 11.531 -7.266 1.00 90.75 170 PRO A O 1
ATOM 1380 N N . ASN A 1 171 ? 15.301 11.763 -8.054 1.00 88.88 171 ASN A N 1
ATOM 1381 C CA . ASN A 1 171 ? 16.021 11.440 -6.813 1.00 88.88 171 ASN A CA 1
ATOM 1382 C C . ASN A 1 171 ? 15.803 10.004 -6.308 1.00 88.88 171 ASN A C 1
ATOM 1384 O O . ASN A 1 171 ? 15.781 9.761 -5.103 1.00 88.88 171 ASN A O 1
ATOM 1388 N N . THR A 1 172 ? 15.609 9.059 -7.225 1.00 89.88 172 THR A N 1
ATOM 1389 C CA . THR A 1 172 ? 15.586 7.622 -6.939 1.00 89.88 172 THR A CA 1
ATOM 1390 C C . THR A 1 172 ? 16.245 6.865 -8.093 1.00 89.88 172 THR A C 1
ATOM 1392 O O . THR A 1 172 ? 16.338 7.375 -9.212 1.00 89.88 172 THR A O 1
ATOM 1395 N N . ASN A 1 173 ? 16.644 5.620 -7.848 1.00 90.19 173 ASN A N 1
ATOM 1396 C CA . ASN A 1 173 ? 17.008 4.663 -8.896 1.00 90.19 173 ASN A CA 1
ATOM 1397 C C . ASN A 1 173 ? 15.822 3.754 -9.293 1.00 90.19 173 ASN A C 1
ATOM 1399 O O . ASN A 1 173 ? 16.008 2.831 -10.081 1.00 90.19 173 ASN A O 1
ATOM 1403 N N . LYS A 1 174 ? 14.619 4.004 -8.752 1.00 87.75 174 LYS A N 1
ATOM 1404 C CA . LYS A 1 174 ? 13.424 3.177 -8.948 1.00 87.75 174 LYS A CA 1
ATOM 1405 C C . LYS A 1 174 ? 12.491 3.783 -9.981 1.00 87.75 174 LYS A C 1
ATOM 1407 O O . LYS A 1 174 ? 12.267 4.994 -10.036 1.00 87.75 174 LYS A O 1
ATOM 1412 N N . THR A 1 175 ? 11.891 2.921 -10.783 1.00 89.06 175 THR A N 1
ATOM 1413 C CA . THR A 1 175 ? 10.783 3.263 -11.675 1.00 89.06 175 THR A CA 1
ATOM 1414 C C . THR A 1 175 ? 9.440 3.125 -10.948 1.00 89.06 175 THR A C 1
ATOM 1416 O O . THR A 1 175 ? 9.326 2.339 -10.002 1.00 89.06 175 THR A O 1
ATOM 1419 N N . PRO A 1 176 ? 8.379 3.835 -11.383 1.00 88.38 176 PRO A N 1
ATOM 1420 C CA . PRO A 1 176 ? 7.044 3.609 -10.842 1.00 88.38 176 PRO A CA 1
ATOM 1421 C C . PRO A 1 176 ? 6.584 2.152 -10.991 1.00 88.38 176 PRO A C 1
ATOM 1423 O O . PRO A 1 176 ? 5.907 1.653 -10.099 1.00 88.38 176 PRO A O 1
ATOM 1426 N N . ASP A 1 177 ? 6.976 1.462 -12.071 1.00 83.38 177 ASP A N 1
ATOM 1427 C CA . ASP A 1 177 ? 6.697 0.034 -12.276 1.00 83.38 177 ASP A CA 1
ATOM 1428 C C . ASP A 1 177 ? 7.229 -0.830 -11.126 1.00 83.38 177 ASP A C 1
ATOM 1430 O O . ASP A 1 177 ? 6.499 -1.638 -10.558 1.00 83.38 177 ASP A O 1
ATOM 1434 N N . GLU A 1 178 ? 8.489 -0.640 -10.745 1.00 81.12 178 GLU A N 1
ATOM 1435 C CA . GLU A 1 178 ? 9.104 -1.411 -9.662 1.00 81.12 178 GLU A CA 1
ATOM 1436 C C . GLU A 1 178 ? 8.422 -1.145 -8.319 1.00 81.12 178 GLU A C 1
ATOM 1438 O O . GLU A 1 178 ? 8.186 -2.079 -7.554 1.00 81.12 178 GLU A O 1
ATOM 1443 N N . LEU A 1 179 ? 8.044 0.108 -8.051 1.00 82.12 179 LEU A N 1
ATOM 1444 C CA . LEU A 1 179 ? 7.424 0.484 -6.783 1.00 82.12 179 LEU A CA 1
ATOM 1445 C C . LEU A 1 179 ? 5.977 0.019 -6.634 1.00 82.12 179 LEU A C 1
ATOM 1447 O O . LEU A 1 179 ? 5.535 -0.174 -5.511 1.00 82.12 179 LEU A O 1
ATOM 1451 N N . VAL A 1 180 ? 5.211 -0.166 -7.711 1.00 82.06 180 VAL A N 1
ATOM 1452 C CA . VAL A 1 180 ? 3.828 -0.663 -7.572 1.00 82.06 180 VAL A CA 1
ATOM 1453 C C . VAL A 1 180 ? 3.756 -2.170 -7.316 1.00 82.06 180 VAL A C 1
ATOM 1455 O O . VAL A 1 180 ? 2.714 -2.669 -6.886 1.00 82.06 180 VAL A O 1
ATOM 1458 N N . ARG A 1 181 ? 4.850 -2.918 -7.530 1.00 73.50 181 ARG A N 1
ATOM 1459 C CA . ARG A 1 181 ? 4.884 -4.387 -7.360 1.00 73.50 181 ARG A CA 1
ATOM 1460 C C . ARG A 1 181 ? 4.635 -4.834 -5.923 1.00 73.50 181 ARG A C 1
ATOM 1462 O O . ARG A 1 181 ? 4.005 -5.866 -5.698 1.00 73.50 181 ARG A O 1
ATOM 1469 N N . ASN A 1 182 ? 5.077 -4.049 -4.946 1.00 72.50 182 ASN A N 1
ATOM 1470 C CA . ASN A 1 182 ? 4.830 -4.307 -3.523 1.00 72.50 182 ASN A CA 1
ATOM 1471 C C . ASN A 1 182 ? 3.381 -4.019 -3.085 1.00 72.50 182 ASN A C 1
ATOM 1473 O O . ASN A 1 182 ? 2.974 -4.398 -1.985 1.00 72.50 182 ASN A O 1
ATOM 1477 N N . ARG A 1 183 ? 2.582 -3.413 -3.972 1.00 74.12 183 ARG A N 1
ATOM 1478 C CA . ARG A 1 183 ? 1.156 -3.111 -3.820 1.00 74.12 183 ARG A CA 1
ATOM 1479 C C . ARG A 1 183 ? 0.828 -2.063 -2.766 1.00 74.12 183 ARG A C 1
ATOM 1481 O O . ARG A 1 183 ? -0.357 -1.801 -2.602 1.00 74.12 183 ARG A O 1
ATOM 1488 N N . LEU A 1 184 ? 1.787 -1.458 -2.066 1.00 81.69 184 LEU A N 1
ATOM 1489 C CA . LEU A 1 184 ? 1.484 -0.401 -1.088 1.00 81.69 184 LEU A CA 1
ATOM 1490 C C . LEU A 1 184 ? 1.016 0.879 -1.793 1.00 81.69 184 LEU A C 1
ATOM 1492 O O . LEU A 1 184 ? 0.083 1.545 -1.343 1.00 81.69 184 LEU A O 1
ATOM 1496 N N . ILE A 1 185 ? 1.599 1.146 -2.963 1.00 85.75 185 ILE A N 1
ATOM 1497 C CA . ILE A 1 185 ? 1.217 2.234 -3.859 1.00 85.75 185 ILE A CA 1
ATOM 1498 C C . ILE A 1 185 ? 0.708 1.695 -5.202 1.00 85.75 185 ILE A C 1
ATOM 1500 O O . ILE A 1 185 ? 0.982 0.562 -5.598 1.00 85.75 185 ILE A O 1
ATOM 1504 N N . ARG A 1 186 ? -0.056 2.521 -5.912 1.00 86.94 186 ARG A N 1
ATOM 1505 C CA . ARG A 1 186 ? -0.620 2.263 -7.241 1.00 86.94 186 ARG A CA 1
ATOM 1506 C C . ARG A 1 186 ? -0.132 3.327 -8.221 1.00 86.94 186 ARG A C 1
ATOM 1508 O O . ARG A 1 186 ? 0.263 4.417 -7.817 1.00 86.94 186 ARG A O 1
ATOM 1515 N N . PHE A 1 187 ? -0.214 3.018 -9.511 1.00 86.56 187 PHE A N 1
ATOM 1516 C CA . PHE A 1 187 ? 0.046 3.973 -10.583 1.00 86.56 187 PHE A CA 1
ATOM 1517 C C . PHE A 1 187 ? -1.232 4.187 -11.392 1.00 86.56 187 PHE A C 1
ATOM 1519 O O . PHE A 1 187 ? -1.733 3.264 -12.034 1.00 86.56 187 PHE A O 1
ATOM 1526 N N . GLU A 1 188 ? -1.771 5.400 -11.345 1.00 88.69 188 GLU A N 1
ATOM 1527 C CA . GLU A 1 188 ? -2.924 5.811 -12.142 1.00 88.69 188 GLU A CA 1
ATOM 1528 C C . GLU A 1 188 ? -2.431 6.365 -13.474 1.00 88.69 188 GLU A C 1
ATOM 1530 O O . GLU A 1 188 ? -1.823 7.436 -13.531 1.00 88.69 188 GLU A O 1
ATOM 1535 N N . ARG A 1 189 ? -2.672 5.622 -14.555 1.00 88.62 189 ARG A N 1
ATOM 1536 C CA . ARG A 1 189 ? -2.329 6.070 -15.906 1.00 88.62 189 ARG A CA 1
ATOM 1537 C C . ARG A 1 189 ? -3.283 7.180 -16.344 1.00 88.62 189 ARG A C 1
ATOM 1539 O O . ARG A 1 189 ? -4.491 7.052 -16.180 1.00 88.62 189 ARG A O 1
ATOM 1546 N N . ILE A 1 190 ? -2.739 8.227 -16.964 1.00 89.06 190 ILE A N 1
ATOM 1547 C CA . ILE A 1 190 ? -3.533 9.308 -17.575 1.00 89.06 190 ILE A CA 1
ATOM 1548 C C . ILE A 1 190 ? -4.332 8.761 -18.764 1.00 89.06 190 ILE A C 1
ATOM 1550 O O . ILE A 1 190 ? -5.525 9.007 -18.884 1.00 89.06 190 ILE A O 1
ATOM 1554 N N . ASN A 1 191 ? -3.667 7.977 -19.615 1.00 85.00 191 ASN A N 1
ATOM 1555 C CA . ASN A 1 191 ? -4.275 7.276 -20.742 1.00 85.00 191 ASN A CA 1
ATOM 1556 C C . ASN A 1 191 ? -4.112 5.776 -20.502 1.00 85.00 191 ASN A C 1
ATOM 1558 O O . ASN A 1 191 ? -3.004 5.358 -20.166 1.00 85.00 191 ASN A O 1
ATOM 1562 N N . LYS A 1 192 ? -5.165 4.971 -20.710 1.00 75.88 192 LYS A N 1
ATOM 1563 C CA . LYS A 1 192 ? -5.164 3.522 -20.411 1.00 75.88 192 LYS A CA 1
ATOM 1564 C C . LYS A 1 192 ? -3.927 2.792 -20.955 1.00 75.88 192 LYS A C 1
ATOM 1566 O O . LYS A 1 192 ? -3.306 2.035 -20.214 1.00 75.88 192 LYS A O 1
ATOM 1571 N N . ASP A 1 193 ? -3.509 3.126 -22.173 1.00 78.25 193 ASP A N 1
ATOM 1572 C CA . ASP A 1 193 ? -2.375 2.476 -22.849 1.00 78.25 193 ASP A CA 1
ATOM 1573 C C . ASP A 1 193 ? -1.070 3.293 -22.785 1.00 78.25 193 ASP A C 1
ATOM 1575 O O . ASP A 1 193 ? -0.001 2.836 -23.185 1.00 78.25 193 ASP A O 1
ATOM 1579 N N . GLY A 1 194 ? -1.121 4.514 -22.244 1.00 78.81 194 GLY A N 1
ATOM 1580 C CA . GLY A 1 194 ? 0.031 5.408 -22.163 1.00 78.81 194 GLY A CA 1
ATOM 1581 C C . GLY A 1 194 ? 0.947 5.087 -20.975 1.00 78.81 194 GLY A C 1
ATOM 1582 O O . GLY A 1 194 ? 0.468 4.659 -19.923 1.00 78.81 194 GLY A O 1
ATOM 1583 N N . PRO A 1 195 ? 2.266 5.344 -21.075 1.00 88.44 195 PRO A N 1
ATOM 1584 C CA . PRO A 1 195 ? 3.199 5.129 -19.969 1.00 88.44 195 PRO A CA 1
ATOM 1585 C C . PRO A 1 195 ? 3.145 6.247 -18.917 1.00 88.44 195 PRO A C 1
ATOM 1587 O O . PRO A 1 195 ? 3.850 6.172 -17.920 1.00 88.44 195 PRO A O 1
ATOM 1590 N N . MET A 1 196 ? 2.365 7.309 -19.134 1.00 93.88 196 MET A N 1
ATOM 1591 C CA . MET A 1 196 ? 2.322 8.471 -18.244 1.00 93.88 196 MET A CA 1
ATOM 1592 C C . MET A 1 196 ? 1.210 8.345 -17.206 1.00 93.88 196 MET A C 1
ATOM 1594 O O . MET A 1 196 ? 0.092 7.945 -17.534 1.00 93.88 196 MET A O 1
ATOM 1598 N N . GLY A 1 197 ? 1.495 8.758 -15.977 1.00 93.56 197 GLY A N 1
ATOM 1599 C CA . GLY A 1 197 ? 0.567 8.630 -14.863 1.00 93.56 197 GLY A CA 1
ATOM 1600 C C . GLY A 1 197 ? 1.062 9.279 -13.581 1.00 93.56 197 GLY A C 1
ATOM 1601 O O . GLY A 1 197 ? 2.019 10.058 -13.590 1.00 93.56 197 GLY A O 1
ATOM 1602 N N . TYR A 1 198 ? 0.390 8.935 -12.491 1.00 93.56 198 TYR A N 1
ATOM 1603 C CA . TYR A 1 198 ? 0.629 9.452 -11.151 1.00 93.56 198 TYR A CA 1
ATOM 1604 C C . TYR A 1 198 ? 0.752 8.304 -10.157 1.00 93.56 198 TYR A C 1
ATOM 1606 O O . TYR A 1 198 ? 0.046 7.301 -10.269 1.00 93.56 198 TYR A O 1
ATOM 1614 N N . LEU A 1 199 ? 1.617 8.465 -9.159 1.00 91.88 199 LEU A N 1
ATOM 1615 C CA . LEU A 1 199 ? 1.617 7.576 -8.004 1.00 91.88 199 LEU A CA 1
ATOM 1616 C C . LEU A 1 199 ? 0.470 7.941 -7.065 1.00 91.88 199 LEU A C 1
ATOM 1618 O O . LEU A 1 199 ? 0.220 9.115 -6.800 1.00 91.88 199 LEU A O 1
ATOM 1622 N N . ILE A 1 200 ? -0.207 6.921 -6.550 1.00 89.44 200 ILE A N 1
ATOM 1623 C CA . ILE A 1 200 ? -1.314 7.052 -5.607 1.00 89.44 200 ILE A CA 1
ATOM 1624 C C . ILE A 1 200 ? -1.119 6.042 -4.486 1.00 89.44 200 ILE A C 1
ATOM 1626 O O . ILE A 1 200 ? -0.892 4.864 -4.746 1.00 89.44 200 ILE A O 1
ATOM 1630 N N . ALA A 1 201 ? -1.292 6.476 -3.245 1.00 88.38 201 ALA A N 1
ATOM 1631 C CA . ALA A 1 201 ? -1.377 5.592 -2.092 1.00 88.38 201 ALA A CA 1
ATOM 1632 C C . ALA A 1 201 ? -2.745 5.751 -1.409 1.00 88.38 201 ALA A C 1
ATOM 1634 O O . ALA A 1 201 ? -3.316 6.847 -1.426 1.00 88.38 201 ALA A O 1
ATOM 1635 N N . PRO A 1 202 ? -3.308 4.681 -0.823 1.00 87.12 202 PRO A N 1
ATOM 1636 C CA . PRO A 1 202 ? -4.278 4.822 0.256 1.00 87.12 202 PRO A CA 1
ATOM 1637 C C . PRO A 1 202 ? -3.701 5.684 1.377 1.00 87.12 202 PRO A C 1
ATOM 1639 O O . PRO A 1 202 ? -2.491 5.646 1.613 1.00 87.12 202 PRO A O 1
ATOM 1642 N N . TYR A 1 203 ? -4.564 6.431 2.062 1.00 84.75 203 TYR A N 1
ATOM 1643 C CA . TYR A 1 203 ? -4.148 7.374 3.094 1.00 84.75 203 TYR A CA 1
ATOM 1644 C C . TYR A 1 203 ? -3.301 6.678 4.162 1.00 84.75 203 TYR A C 1
ATOM 1646 O O . TYR A 1 203 ? -2.200 7.128 4.445 1.00 84.75 203 TYR A O 1
ATOM 1654 N N . ILE A 1 204 ? -3.723 5.500 4.632 1.00 85.00 204 ILE A N 1
ATOM 1655 C CA . ILE A 1 204 ? -3.006 4.764 5.683 1.00 85.00 204 ILE A CA 1
ATOM 1656 C C . ILE A 1 204 ? -1.562 4.383 5.309 1.00 85.00 204 ILE A C 1
ATOM 1658 O O . ILE A 1 204 ? -0.665 4.456 6.141 1.00 85.00 204 ILE A O 1
ATOM 1662 N N . TRP A 1 205 ? -1.308 4.027 4.045 1.00 86.94 205 TRP A N 1
ATOM 1663 C CA . TRP A 1 205 ? 0.049 3.731 3.571 1.00 86.94 205 TRP A CA 1
ATOM 1664 C C . TRP A 1 205 ? 0.862 5.003 3.386 1.00 86.94 205 TRP A C 1
ATOM 1666 O O . TRP A 1 205 ? 2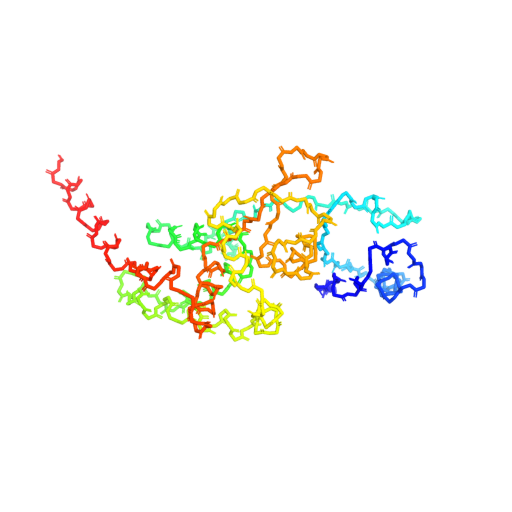.053 5.032 3.680 1.00 86.94 205 TRP A O 1
ATOM 1676 N N . PHE A 1 206 ? 0.206 6.063 2.917 1.00 87.00 206 PHE A N 1
ATOM 1677 C CA . PHE A 1 206 ? 0.826 7.371 2.812 1.00 87.00 206 PHE A CA 1
ATOM 1678 C C . PHE A 1 206 ? 1.288 7.894 4.180 1.00 87.00 206 PHE A C 1
ATOM 1680 O O . PHE A 1 206 ? 2.383 8.442 4.254 1.00 87.00 206 PHE A O 1
ATOM 1687 N N . LEU A 1 207 ? 0.521 7.658 5.252 1.00 84.69 207 LEU A N 1
ATOM 1688 C CA . LEU A 1 207 ? 0.910 8.007 6.623 1.00 84.69 207 LEU A CA 1
ATOM 1689 C C . LEU A 1 207 ? 2.211 7.338 7.059 1.00 84.69 207 LEU A C 1
ATOM 1691 O O . LEU A 1 207 ? 3.107 8.009 7.557 1.00 84.69 207 LEU A O 1
ATOM 1695 N N . ILE A 1 208 ? 2.353 6.043 6.791 1.00 86.62 208 ILE A N 1
ATOM 1696 C CA . ILE A 1 208 ? 3.584 5.309 7.106 1.00 86.62 208 ILE A CA 1
ATOM 1697 C C . ILE A 1 208 ? 4.779 5.921 6.351 1.00 86.62 208 ILE A C 1
ATOM 1699 O O . ILE A 1 208 ? 5.831 6.188 6.928 1.00 86.62 208 ILE A O 1
ATOM 1703 N N . PHE A 1 209 ? 4.626 6.220 5.055 1.00 85.25 209 PHE A N 1
ATOM 1704 C CA . PHE A 1 209 ? 5.700 6.843 4.266 1.00 85.25 209 PHE A CA 1
ATOM 1705 C C . PHE A 1 209 ? 6.004 8.286 4.682 1.00 85.25 209 PHE A C 1
ATOM 1707 O O . PHE A 1 209 ? 7.131 8.763 4.509 1.00 85.25 209 PHE A O 1
ATOM 1714 N N . ALA A 1 210 ? 5.002 8.996 5.193 1.00 81.00 210 ALA A N 1
ATOM 1715 C CA . ALA A 1 210 ? 5.140 10.329 5.747 1.00 81.00 210 ALA A CA 1
ATOM 1716 C C . ALA A 1 210 ? 6.017 10.325 6.998 1.00 81.00 210 ALA A C 1
ATOM 1718 O O . ALA A 1 210 ? 6.955 11.119 7.081 1.00 81.00 210 ALA A O 1
ATOM 1719 N N . GLU A 1 211 ? 5.741 9.405 7.920 1.00 81.69 211 GLU A N 1
ATOM 1720 C CA . GLU A 1 211 ? 6.465 9.252 9.180 1.00 81.69 211 GLU A CA 1
ATOM 1721 C C . GLU A 1 211 ? 7.916 8.826 8.944 1.00 81.69 211 GLU A C 1
ATOM 1723 O O . GLU A 1 211 ? 8.833 9.504 9.401 1.00 81.69 211 GLU A O 1
ATOM 1728 N N . ILE A 1 212 ? 8.148 7.822 8.092 1.00 82.88 212 ILE A N 1
ATOM 1729 C CA . ILE A 1 212 ? 9.508 7.417 7.689 1.00 82.88 212 ILE A CA 1
ATOM 1730 C C . ILE A 1 212 ? 10.262 8.596 7.066 1.00 82.88 212 ILE A C 1
ATOM 1732 O O . ILE A 1 212 ? 11.432 8.846 7.358 1.00 82.88 212 ILE A O 1
ATOM 1736 N N . SER A 1 213 ? 9.598 9.359 6.193 1.00 78.69 213 SER A N 1
ATOM 1737 C CA . SER A 1 213 ? 10.225 10.539 5.610 1.00 78.69 213 SER A CA 1
ATOM 1738 C C . SER A 1 213 ? 10.553 11.593 6.675 1.00 78.69 213 SER A C 1
ATOM 1740 O O . SER A 1 213 ? 11.551 12.300 6.507 1.00 78.69 213 SER A O 1
ATOM 1742 N N . TYR A 1 214 ? 9.726 11.744 7.708 1.00 78.25 214 TYR A N 1
ATOM 1743 C CA . TYR A 1 214 ? 9.951 12.678 8.806 1.00 78.25 214 TYR A CA 1
ATOM 1744 C C . TYR A 1 214 ? 11.157 12.269 9.657 1.00 78.25 214 TYR A C 1
ATOM 1746 O O . TYR A 1 214 ? 12.029 13.107 9.891 1.00 78.25 214 TYR A O 1
ATOM 1754 N N . GLU A 1 215 ? 11.278 10.987 10.013 1.00 78.94 215 GLU A N 1
ATOM 1755 C CA . GLU A 1 215 ? 12.442 10.431 10.723 1.00 78.94 215 GLU A CA 1
ATOM 1756 C C . GLU A 1 215 ? 13.761 10.686 9.975 1.00 78.94 215 GLU A C 1
ATOM 1758 O O . GLU A 1 215 ? 14.804 10.911 10.582 1.00 78.94 215 GLU A O 1
ATOM 1763 N N . GLN A 1 216 ? 13.714 10.764 8.643 1.00 75.56 216 GLN A N 1
ATOM 1764 C CA . GLN A 1 216 ? 14.859 11.123 7.797 1.00 75.56 216 GLN A CA 1
ATOM 1765 C C . GLN A 1 216 ? 15.165 12.632 7.744 1.00 75.56 216 GLN A C 1
ATOM 1767 O O . GLN A 1 216 ? 15.925 13.082 6.878 1.00 75.56 216 GLN A O 1
ATOM 1772 N N . GLY A 1 217 ? 14.548 13.441 8.605 1.00 71.62 217 GLY A N 1
ATOM 1773 C CA . GLY A 1 217 ? 14.760 14.886 8.692 1.00 71.62 217 GLY A CA 1
ATOM 1774 C C . GLY A 1 217 ? 14.016 15.699 7.633 1.00 71.62 217 GLY A C 1
ATOM 1775 O O . GLY A 1 217 ? 14.424 16.816 7.316 1.00 71.62 217 GLY A O 1
ATOM 1776 N N . ASN A 1 218 ? 12.948 15.159 7.038 1.00 68.06 218 ASN A N 1
ATOM 1777 C CA . ASN A 1 218 ? 12.168 15.872 6.031 1.00 68.06 218 ASN A CA 1
ATOM 1778 C C . ASN A 1 218 ? 10.895 16.485 6.642 1.00 68.06 218 ASN A C 1
ATOM 1780 O O . ASN A 1 218 ? 9.973 15.751 6.996 1.00 68.06 218 ASN A O 1
ATOM 1784 N N . PRO A 1 219 ? 10.774 17.819 6.703 1.00 66.00 219 PRO A N 1
ATOM 1785 C CA . PRO A 1 219 ? 9.689 18.467 7.432 1.00 66.00 219 PRO A CA 1
ATOM 1786 C C . PRO A 1 219 ? 8.364 18.538 6.662 1.00 66.00 219 PRO A C 1
ATOM 1788 O O . PRO A 1 219 ? 7.435 19.149 7.171 1.00 66.00 219 PRO A O 1
ATOM 1791 N N . ILE A 1 220 ? 8.248 17.941 5.462 1.00 58.16 220 ILE A N 1
ATOM 1792 C CA . ILE A 1 220 ? 7.072 18.086 4.565 1.00 58.16 220 ILE A CA 1
ATOM 1793 C C . ILE A 1 220 ? 5.750 17.863 5.294 1.00 58.16 220 ILE A C 1
ATOM 1795 O O . ILE A 1 220 ? 4.748 18.462 4.925 1.00 58.16 220 ILE A O 1
ATOM 1799 N N . LEU A 1 221 ? 5.769 17.003 6.310 1.00 62.41 221 LEU A N 1
ATOM 1800 C CA . LEU A 1 221 ? 4.594 16.471 6.978 1.00 62.41 221 LEU A CA 1
ATOM 1801 C C . LEU A 1 221 ? 4.636 16.636 8.502 1.00 62.41 221 LEU A C 1
ATOM 1803 O O . LEU A 1 221 ? 3.763 16.116 9.184 1.00 62.41 221 LEU A O 1
ATOM 1807 N N . ARG A 1 222 ? 5.613 17.392 9.030 1.00 58.56 222 ARG A N 1
ATOM 1808 C CA . ARG A 1 222 ? 5.802 17.612 10.476 1.00 58.56 222 ARG A CA 1
ATOM 1809 C C . ARG A 1 222 ? 4.566 18.215 11.149 1.00 58.56 222 ARG A C 1
ATOM 1811 O O . ARG A 1 222 ? 4.265 17.867 12.284 1.00 58.56 222 ARG A O 1
ATOM 1818 N N . ASP A 1 223 ? 3.871 19.096 10.435 1.00 60.47 223 ASP A N 1
ATOM 1819 C CA . ASP A 1 223 ? 2.761 19.887 10.981 1.00 60.47 223 ASP A CA 1
ATOM 1820 C C . ASP A 1 223 ? 1.383 19.347 10.573 1.00 60.47 223 ASP A C 1
ATOM 1822 O O . ASP A 1 223 ? 0.347 19.898 10.942 1.00 60.47 223 ASP A O 1
ATOM 1826 N N . TRP A 1 224 ? 1.345 18.272 9.787 1.00 61.66 224 TRP A N 1
ATOM 1827 C CA . TRP A 1 224 ? 0.091 17.664 9.369 1.00 61.66 224 TRP A CA 1
ATOM 1828 C C . TRP A 1 224 ? -0.344 16.691 10.467 1.00 61.66 224 TRP A C 1
ATOM 1830 O O . TRP A 1 224 ? 0.250 15.630 10.647 1.00 61.66 224 TRP A O 1
ATOM 1840 N N . LYS A 1 225 ? -1.389 17.057 11.218 1.00 62.84 225 LYS A N 1
ATOM 1841 C CA . LYS A 1 225 ? -2.022 16.205 12.235 1.00 62.84 225 LYS A CA 1
ATOM 1842 C C . LYS A 1 225 ? -2.791 15.035 11.597 1.00 62.84 225 LYS A C 1
ATOM 1844 O O . LYS A 1 225 ? -4.013 14.945 11.666 1.00 62.84 225 LYS A O 1
ATOM 1849 N N . PHE A 1 226 ? -2.080 14.126 10.951 1.00 59.91 226 PHE A N 1
ATOM 1850 C CA . PHE A 1 226 ? -2.666 13.026 10.189 1.00 59.91 226 PHE A CA 1
ATOM 1851 C C . PHE A 1 226 ? -3.499 12.025 11.012 1.00 59.91 226 PHE A C 1
ATOM 1853 O O . PHE A 1 226 ? -4.242 11.219 10.447 1.00 59.91 226 PHE A O 1
ATOM 1860 N N . THR A 1 227 ? -3.365 12.050 12.334 1.00 61.53 227 THR A N 1
ATOM 1861 C CA . THR A 1 227 ? -4.025 11.126 13.259 1.00 61.53 227 THR A CA 1
ATOM 1862 C C . THR A 1 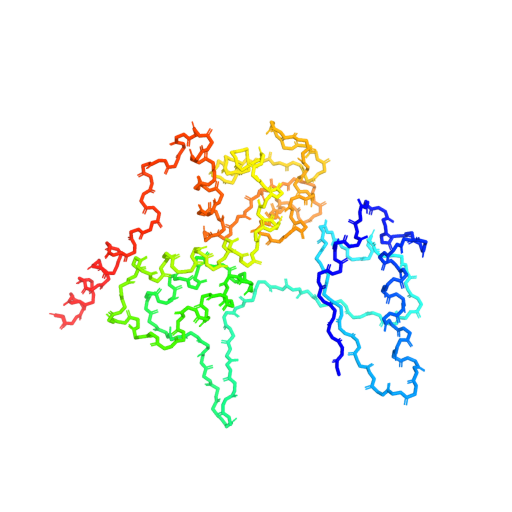227 ? -5.150 11.771 14.066 1.00 61.53 227 THR A C 1
ATOM 1864 O O . THR A 1 227 ? -5.706 11.105 14.936 1.00 61.53 227 THR A O 1
ATOM 1867 N N . ASP A 1 228 ? -5.528 13.028 13.798 1.00 65.44 228 ASP A N 1
ATOM 1868 C CA . ASP A 1 228 ? -6.562 13.725 14.579 1.00 65.44 228 ASP A CA 1
ATOM 1869 C C . ASP A 1 228 ? -7.990 13.349 14.142 1.00 65.44 228 ASP A C 1
ATOM 1871 O O . ASP A 1 228 ? -8.817 14.168 13.742 1.00 65.44 228 ASP A O 1
ATOM 1875 N N . TYR A 1 229 ? -8.298 12.056 14.235 1.00 65.88 229 TYR A N 1
ATOM 1876 C CA . TYR A 1 229 ? -9.663 11.546 14.095 1.00 65.88 229 TYR A CA 1
ATOM 1877 C C . TYR A 1 229 ? -10.536 11.926 15.299 1.00 65.88 229 TYR A C 1
ATOM 1879 O O . TYR A 1 229 ? -11.753 11.753 15.260 1.00 65.88 229 TYR A O 1
ATOM 1887 N N . THR A 1 230 ? -9.928 12.451 16.370 1.00 65.88 230 THR A N 1
ATOM 1888 C CA . THR A 1 230 ? -10.642 12.956 17.546 1.00 65.88 230 THR A CA 1
ATOM 1889 C C . THR A 1 230 ? -11.374 14.254 17.206 1.00 65.88 230 THR A C 1
ATOM 1891 O O . THR A 1 230 ? -12.569 14.349 17.474 1.00 65.88 230 THR A O 1
ATOM 1894 N N . GLU A 1 231 ? -10.715 15.213 16.542 1.00 64.94 231 GLU A N 1
ATOM 1895 C CA . GLU A 1 231 ? -11.375 16.413 16.004 1.00 64.94 231 GLU A CA 1
ATOM 1896 C C . GLU A 1 231 ? -12.480 16.052 14.995 1.00 64.94 231 GLU A C 1
ATOM 1898 O O . GLU A 1 231 ? -13.570 16.622 15.050 1.00 64.94 231 GLU A O 1
ATOM 1903 N N . GLN A 1 232 ? -12.254 15.055 14.128 1.00 63.94 232 GLN A N 1
ATOM 1904 C CA . GLN A 1 232 ? -13.285 14.583 13.193 1.00 63.94 232 GLN A CA 1
ATOM 1905 C C . GLN A 1 232 ? -14.495 13.983 13.918 1.00 63.94 232 GLN A C 1
ATOM 1907 O O . GLN A 1 232 ? -15.625 14.336 13.595 1.00 63.94 232 GLN A O 1
ATOM 1912 N N . LYS A 1 233 ? -14.284 13.128 14.929 1.00 66.62 233 LYS A N 1
ATOM 1913 C CA . LYS A 1 233 ? -15.373 12.565 15.743 1.00 66.62 233 LYS A CA 1
ATOM 1914 C C . LYS A 1 233 ? -16.155 13.661 16.470 1.00 66.62 233 LYS A C 1
ATOM 1916 O O . LYS A 1 233 ? -17.376 13.665 16.403 1.00 66.62 233 LYS A O 1
ATOM 1921 N N . LEU A 1 234 ? -15.465 14.628 17.080 1.00 68.06 234 LEU A N 1
ATOM 1922 C CA . LEU A 1 234 ? -16.104 15.770 17.743 1.00 68.06 234 LEU A CA 1
ATOM 1923 C C . LEU A 1 234 ? -16.953 16.600 16.775 1.00 68.06 234 LEU A C 1
ATOM 1925 O O . LEU A 1 234 ? -18.046 17.031 17.134 1.00 68.06 234 LEU A O 1
ATOM 1929 N N . PHE A 1 235 ? -16.471 16.813 15.549 1.00 63.38 235 PHE A N 1
ATOM 1930 C CA . PHE A 1 235 ? -17.228 17.519 14.520 1.00 63.38 235 PHE A CA 1
ATOM 1931 C C . PHE A 1 235 ? -18.481 16.738 14.095 1.00 63.38 235 PHE A C 1
ATOM 1933 O O . PHE A 1 235 ? -19.561 17.322 13.998 1.00 63.38 235 PHE A O 1
ATOM 1940 N N . LEU A 1 236 ? -18.360 15.421 13.895 1.00 63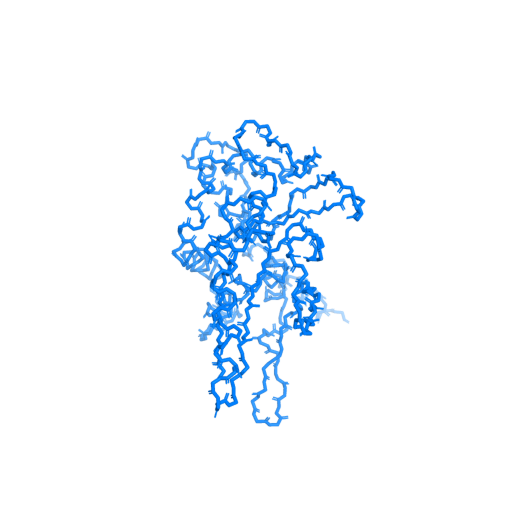.47 236 LEU A N 1
ATOM 1941 C CA . LEU A 1 236 ? -19.483 14.543 13.547 1.00 63.47 236 LEU A CA 1
ATOM 1942 C C . LEU A 1 236 ? -20.530 14.475 14.669 1.00 63.47 236 LEU A C 1
ATOM 1944 O O . LEU A 1 236 ? -21.725 14.605 14.398 1.00 63.47 236 LEU A O 1
ATOM 1948 N N . ASP A 1 237 ? -20.105 14.382 15.931 1.00 66.00 237 ASP A N 1
ATOM 1949 C CA . ASP A 1 237 ? -20.997 14.416 17.097 1.00 66.00 237 ASP A CA 1
ATOM 1950 C C . ASP A 1 237 ? -21.774 15.748 17.160 1.00 66.00 237 ASP A C 1
ATOM 1952 O O . ASP A 1 237 ? -22.979 15.775 17.438 1.00 66.00 237 ASP A O 1
ATOM 1956 N N . LEU A 1 238 ? -21.116 16.866 16.828 1.00 66.00 238 LEU A N 1
ATOM 1957 C CA . LEU A 1 238 ? -21.735 18.193 16.799 1.00 66.00 238 LEU A CA 1
ATOM 1958 C C . LEU A 1 238 ? -22.805 18.302 15.702 1.00 66.00 238 LEU A C 1
ATOM 1960 O O . LEU A 1 238 ? -23.914 18.771 15.970 1.00 66.00 238 LEU A O 1
ATOM 1964 N N . VAL A 1 239 ? -22.504 17.833 14.488 1.00 61.38 239 VAL A N 1
ATOM 1965 C CA . VAL A 1 239 ? -23.439 17.818 13.347 1.00 61.38 239 VAL A CA 1
ATOM 1966 C C . VAL A 1 239 ? -24.634 16.900 13.623 1.00 61.38 239 VAL A C 1
ATOM 1968 O O . VAL A 1 239 ? -25.780 17.291 13.394 1.00 61.38 239 VAL A O 1
ATOM 1971 N N . SER A 1 240 ? -24.392 15.728 14.213 1.00 62.31 240 SER A N 1
ATOM 1972 C CA . SER A 1 240 ? -25.442 14.792 14.636 1.00 62.31 240 SER A CA 1
ATOM 1973 C C . SER A 1 240 ? -26.406 15.430 15.641 1.00 62.31 240 SER A C 1
ATOM 1975 O O . SER A 1 240 ? -27.625 15.288 15.534 1.00 62.31 240 SER A O 1
ATOM 1977 N N . SER A 1 241 ? -25.872 16.198 16.596 1.00 60.78 241 SER A N 1
ATOM 1978 C CA . SER A 1 241 ? -26.670 16.893 17.613 1.00 60.78 241 SER A CA 1
ATOM 1979 C C . SER A 1 241 ? -27.533 18.030 17.049 1.00 60.78 241 SER A C 1
ATOM 1981 O O . SER A 1 241 ? -28.580 18.351 17.616 1.00 60.78 241 SER A O 1
ATOM 1983 N N . LEU A 1 242 ? -27.115 18.629 15.929 1.00 57.25 242 LEU A N 1
ATOM 1984 C CA . LEU A 1 242 ? -27.854 19.683 15.232 1.00 57.25 242 LEU A CA 1
ATOM 1985 C C . LEU A 1 242 ? -29.031 19.109 14.436 1.00 57.25 242 LEU A C 1
ATOM 1987 O O . LEU A 1 242 ? -30.111 19.692 14.462 1.00 57.25 242 LEU A O 1
ATOM 1991 N N . HIS A 1 243 ? -28.864 17.947 13.799 1.00 54.72 243 HIS A N 1
ATOM 1992 C CA . HIS A 1 243 ? -29.948 17.280 13.070 1.00 54.72 243 HIS A CA 1
ATOM 1993 C C . HIS A 1 243 ? -31.031 16.678 13.970 1.00 54.72 243 HIS A C 1
ATOM 1995 O O . HIS A 1 243 ? -32.174 16.564 13.544 1.00 54.72 243 HIS A O 1
ATOM 2001 N N . HIS A 1 244 ? -30.718 16.359 15.227 1.00 52.47 244 HIS A N 1
ATOM 2002 C CA . HIS A 1 244 ? -31.722 15.932 16.207 1.00 52.47 244 HIS A CA 1
ATOM 2003 C C . HIS A 1 244 ? -32.534 17.084 16.830 1.00 52.47 244 HIS A C 1
ATOM 2005 O O . HIS A 1 244 ? -33.462 16.821 17.595 1.00 52.47 244 HIS A O 1
ATOM 2011 N N . LYS A 1 245 ? -32.195 18.348 16.538 1.00 46.72 245 LYS A N 1
ATOM 2012 C CA . LYS A 1 245 ? -32.863 19.546 17.084 1.00 46.72 245 LYS A CA 1
ATOM 2013 C C . LYS A 1 245 ? -33.789 20.269 16.094 1.00 46.72 245 LYS A C 1
ATOM 2015 O O . LYS A 1 245 ? -34.333 21.313 16.454 1.00 46.72 245 LYS A O 1
ATOM 2020 N N . THR A 1 246 ? -33.982 19.728 14.895 1.00 41.66 246 THR A N 1
ATOM 2021 C CA . THR A 1 246 ? -34.948 20.190 13.877 1.00 41.66 246 THR A CA 1
ATOM 2022 C C . THR A 1 246 ? -36.015 19.142 13.650 1.00 41.66 246 THR A C 1
ATOM 2024 O O . THR A 1 246 ? -37.198 19.531 13.565 1.00 41.66 246 THR A O 1
#

Foldseek 3Di:
DAEDELLLVQCPDQCLQVDCPGPSNVVVVVQVCVCVPPDNDDYHYDADAPDDVPVRHHDDPDDDDDDDDDQDDQAWDDDDPDTHGLFDPDPLRVVLVVLCVSVPVLVVLLSVLPVPDDPVPDDLLVSLVSSLVCCCVVCVVLVVVCLQPLQQQLVQAVVQPKFFQPDDRPPDPDGVRRNCRSVQWDWDAPDPPGRITGIHGRNSSSVNSLVSVVVVVHCPCVPPPSRPCVVVVVVVVVVVVVVVVD

Organism: NCBI:txid1348612

Secondary structure (DSSP, 8-state):
-EEE--GGGG--STTGGG-TTSHHHHHHHHHHHHTTSSS---EEE----SS-GGGTS---SS-------PPPPPPEEEETTEEEESS---HHHHHHHHHTTT-HHHHHHHHHHHTT--TTTS-HHHHHHHHHHHHHHHTHHHHHHHHTTHHHHHHHHHTT--EETTSPPTTSS--HHHHHTTSSSEEEESSTTSSEEEEE--HHHHHHHHHHHHHTT-GGGTT--TT-HHHHHHHHHHHHHHHTT-

Sequence (246 aa):
MLVVDVMQQLIKGKDNGLKTDSQFYETLSGIADLALKDVFLIPVCTLTISGQVENLLKHLFRNCVYLLIISLQPSYYRQGNKIAPIFNKNEVTSILVQDCRGHRRALEVLSDCLKGHDIEKCNLNTLMHDLHFILTNRYHDTIFDFIEYARSISRAILNRLRLNLYRTIPNTNKTPDELVRNRLIRFERINKDGPMGYLIAPYIWFLIFAEISYEQGNPILRDWKFTDYTEQKLFLDLVSSLHHKT